Protein AF-A0A3D5KD32-F1 (afdb_monomer)

Structure (mmCIF, N/CA/C/O backbone):
data_AF-A0A3D5KD32-F1
#
_entry.id   AF-A0A3D5KD32-F1
#
loop_
_atom_site.group_PDB
_atom_site.id
_atom_site.type_symbol
_atom_site.label_atom_id
_atom_site.label_alt_id
_atom_site.label_comp_id
_atom_site.label_asym_id
_atom_site.label_entity_id
_atom_site.label_seq_id
_atom_site.pdbx_PDB_ins_code
_atom_site.Cartn_x
_atom_site.Cartn_y
_atom_site.Cartn_z
_atom_site.occupancy
_atom_site.B_iso_or_equiv
_atom_site.auth_seq_id
_atom_site.auth_comp_id
_atom_site.auth_asym_id
_atom_site.auth_atom_id
_atom_site.pdbx_PDB_model_num
ATOM 1 N N . MET A 1 1 ? -27.797 3.165 15.710 1.00 88.25 1 MET A N 1
ATOM 2 C CA . MET A 1 1 ? -26.466 3.782 15.910 1.00 88.25 1 MET A CA 1
ATOM 3 C C . MET A 1 1 ? -25.678 2.968 16.919 1.00 88.25 1 MET A C 1
ATOM 5 O O . MET A 1 1 ? -26.255 2.624 17.950 1.00 88.25 1 MET A O 1
ATOM 9 N N . ILE A 1 2 ? -24.410 2.678 16.611 1.00 94.62 2 ILE A N 1
ATOM 10 C CA . ILE A 1 2 ? -23.465 1.962 17.482 1.00 94.62 2 ILE A CA 1
ATOM 11 C C . ILE A 1 2 ? -23.392 2.603 18.876 1.00 94.62 2 ILE A C 1
ATOM 13 O O . ILE A 1 2 ? -23.537 3.822 19.017 1.00 94.62 2 ILE A O 1
ATOM 17 N N . LYS A 1 3 ? -23.209 1.780 19.911 1.00 95.75 3 LYS A N 1
ATOM 18 C CA . LYS A 1 3 ? -23.131 2.207 21.316 1.00 95.75 3 LYS A CA 1
ATOM 19 C C . LYS A 1 3 ? -21.955 1.545 22.027 1.00 95.75 3 LYS A C 1
ATOM 21 O O . LYS A 1 3 ? -21.414 0.559 21.545 1.00 95.75 3 LYS A O 1
ATOM 26 N N . PHE A 1 4 ? -21.625 2.058 23.208 1.00 97.38 4 PHE A N 1
ATOM 27 C CA . PHE A 1 4 ? -20.573 1.526 24.070 1.00 97.38 4 PHE A CA 1
ATOM 28 C C . PHE A 1 4 ? -21.111 1.234 25.469 1.00 97.38 4 PHE A C 1
ATOM 30 O O . PHE A 1 4 ? -21.873 2.030 26.025 1.00 97.38 4 PHE A O 1
ATOM 37 N N . GLU A 1 5 ? -20.681 0.121 26.052 1.00 97.06 5 GLU A N 1
ATOM 38 C CA . GLU A 1 5 ? -20.879 -0.204 27.463 1.00 97.06 5 GLU A CA 1
ATOM 39 C C . GLU A 1 5 ? -19.630 0.221 28.246 1.00 97.06 5 GLU A C 1
ATOM 41 O O . GLU A 1 5 ? -18.672 -0.540 28.351 1.00 97.06 5 GLU A O 1
ATOM 46 N N . LYS A 1 6 ? -19.612 1.465 28.751 1.00 95.50 6 LYS A N 1
ATOM 47 C CA . LYS A 1 6 ? -18.422 2.050 29.395 1.00 95.50 6 LYS A CA 1
ATOM 48 C C . LYS A 1 6 ? -17.883 1.167 30.517 1.00 95.50 6 LYS A C 1
ATOM 50 O O . LYS A 1 6 ? -18.605 0.822 31.451 1.00 95.50 6 LYS A O 1
ATOM 55 N N . ASN A 1 7 ? -16.591 0.873 30.445 1.00 97.56 7 ASN A N 1
ATOM 56 C CA . ASN A 1 7 ? -15.873 0.099 31.442 1.00 97.56 7 ASN A CA 1
ATOM 57 C C . ASN A 1 7 ? -14.372 0.434 31.402 1.00 97.56 7 ASN A C 1
ATOM 59 O O . ASN A 1 7 ? -13.881 1.077 30.473 1.00 97.56 7 ASN A O 1
ATOM 63 N N . ALA A 1 8 ? -13.638 -0.026 32.417 1.00 97.81 8 ALA A N 1
ATOM 64 C CA . ALA A 1 8 ? -12.219 0.289 32.576 1.00 97.81 8 ALA A CA 1
ATOM 65 C C . ALA A 1 8 ? -11.323 -0.266 31.449 1.00 97.81 8 ALA A C 1
ATOM 67 O O . ALA A 1 8 ? -10.228 0.256 31.227 1.00 97.81 8 ALA A O 1
ATOM 68 N N . GLU A 1 9 ? -11.756 -1.328 30.766 1.00 98.06 9 GLU A N 1
ATOM 69 C CA . GLU A 1 9 ? -11.040 -1.910 29.630 1.00 98.06 9 GLU A CA 1
ATOM 70 C C . GLU A 1 9 ? -11.161 -1.000 28.403 1.00 98.06 9 GLU A C 1
ATOM 72 O O . GLU A 1 9 ? -10.142 -0.581 27.855 1.00 98.06 9 GLU A O 1
ATOM 77 N N . LEU A 1 10 ? -12.383 -0.595 28.045 1.00 98.19 10 LEU A N 1
ATOM 78 C CA . LEU A 1 10 ? -12.639 0.335 26.942 1.00 98.19 10 LEU A CA 1
ATOM 79 C C . LEU A 1 10 ? -12.017 1.713 27.179 1.00 98.19 10 LEU A C 1
ATOM 81 O O . LEU A 1 10 ? -11.421 2.272 26.260 1.00 98.19 10 LEU A O 1
ATOM 85 N N . ASP A 1 11 ? -12.072 2.235 28.409 1.00 97.81 11 ASP A N 1
ATOM 86 C CA . ASP A 1 11 ? -11.396 3.489 28.769 1.00 97.81 11 ASP A CA 1
ATOM 87 C C . ASP A 1 11 ? -9.891 3.425 28.472 1.00 97.81 11 ASP A C 1
ATOM 89 O O . ASP A 1 11 ? -9.283 4.403 28.027 1.00 97.81 11 ASP A O 1
ATOM 93 N N . ARG A 1 12 ? -9.269 2.271 28.737 1.00 98.12 12 ARG A N 1
ATOM 94 C CA . ARG A 1 12 ? -7.844 2.048 28.485 1.00 98.12 12 ARG A CA 1
ATOM 95 C C . ARG A 1 12 ? -7.566 1.879 26.995 1.00 98.12 12 ARG A C 1
ATOM 97 O O . ARG A 1 12 ? -6.618 2.485 26.504 1.00 98.12 12 ARG A O 1
ATOM 104 N N . ALA A 1 13 ? -8.382 1.100 26.291 1.00 98.25 13 ALA A N 1
ATOM 105 C CA . ALA A 1 13 ? -8.242 0.871 24.856 1.00 98.25 13 ALA A CA 1
ATOM 106 C C . ALA A 1 13 ? -8.350 2.184 24.065 1.00 98.25 13 ALA A C 1
ATOM 108 O O . ALA A 1 13 ? -7.474 2.493 23.263 1.00 98.25 13 ALA A O 1
ATOM 109 N N . MET A 1 14 ? -9.356 3.010 24.368 1.00 97.81 14 MET A N 1
ATOM 110 C CA . MET A 1 14 ? -9.550 4.330 23.759 1.00 97.81 14 MET A CA 1
ATOM 111 C C . MET A 1 14 ? -8.345 5.250 23.975 1.00 97.81 14 MET A C 1
ATOM 113 O O . MET A 1 14 ? -7.848 5.855 23.029 1.00 97.81 14 MET A O 1
ATOM 117 N N . LYS A 1 15 ? -7.818 5.321 25.204 1.00 96.94 15 LYS A N 1
ATOM 118 C CA . LYS A 1 15 ? -6.609 6.110 25.494 1.00 96.94 15 LYS A CA 1
ATOM 119 C C . LYS A 1 15 ? -5.392 5.589 24.738 1.00 96.94 15 LYS A C 1
ATOM 121 O O . LYS A 1 15 ? -4.633 6.388 24.203 1.00 96.94 15 LYS A O 1
ATOM 126 N N . ASN A 1 16 ? -5.214 4.273 24.673 1.00 97.81 16 ASN A N 1
ATOM 127 C CA . ASN A 1 16 ? -4.081 3.670 23.982 1.00 97.81 16 ASN A CA 1
ATOM 128 C C . ASN A 1 16 ? -4.154 3.844 22.460 1.00 97.81 16 ASN A C 1
ATOM 130 O O . ASN A 1 16 ? -3.109 4.012 21.846 1.00 97.81 16 ASN A O 1
ATOM 134 N N . LEU A 1 17 ? -5.348 3.868 21.856 1.00 97.69 17 LEU A N 1
ATOM 135 C CA . LEU A 1 17 ? -5.520 4.224 20.442 1.00 97.69 17 LEU A CA 1
ATOM 136 C C . LEU A 1 17 ? -5.011 5.643 20.167 1.00 97.69 17 LEU A C 1
ATOM 138 O O . LEU A 1 17 ? -4.204 5.834 19.262 1.00 97.69 17 LEU A O 1
ATOM 142 N N . ILE A 1 18 ? -5.417 6.619 20.986 1.00 95.75 18 ILE A N 1
ATOM 143 C CA . ILE A 1 18 ? -4.968 8.011 20.836 1.00 95.75 18 ILE A CA 1
ATOM 144 C C . ILE A 1 18 ? -3.463 8.143 21.096 1.00 95.75 18 ILE A C 1
ATOM 146 O O . ILE A 1 18 ? -2.765 8.782 20.315 1.00 95.75 18 ILE A O 1
ATOM 150 N N . LEU A 1 19 ? -2.939 7.509 22.151 1.00 96.69 19 LEU A N 1
ATOM 151 C CA . LEU A 1 19 ? -1.496 7.494 22.424 1.00 96.69 19 LEU A CA 1
ATOM 152 C C . LEU A 1 19 ? -0.713 6.864 21.271 1.00 96.69 19 LEU A C 1
ATOM 154 O O . LEU A 1 19 ? 0.314 7.395 20.879 1.00 96.69 19 LEU A O 1
ATOM 158 N N . SER A 1 20 ? -1.233 5.790 20.679 1.00 97.00 20 SER A N 1
ATOM 159 C CA . SER A 1 20 ? -0.615 5.124 19.536 1.00 97.00 20 SER A CA 1
ATOM 160 C C . SER A 1 20 ? -0.518 6.026 18.303 1.00 97.00 20 SER A C 1
ATOM 162 O O . SER A 1 20 ? 0.447 5.892 17.557 1.00 97.00 20 SER A O 1
ATOM 164 N N . MET A 1 21 ? -1.490 6.919 18.081 1.00 95.25 21 MET A N 1
ATOM 165 C CA . MET A 1 21 ? -1.438 7.922 17.006 1.00 95.25 21 MET A CA 1
ATOM 166 C C . MET A 1 21 ? -0.381 8.991 17.307 1.00 95.25 21 MET A C 1
ATOM 168 O O . MET A 1 21 ? 0.429 9.315 16.448 1.00 95.25 21 MET A O 1
ATOM 172 N N . VAL A 1 22 ? -0.336 9.481 18.550 1.00 96.25 22 VAL A N 1
ATOM 173 C CA . VAL A 1 22 ? 0.668 10.465 18.993 1.00 96.25 22 VAL A CA 1
ATOM 174 C C . VAL A 1 22 ? 2.087 9.899 18.906 1.00 96.25 22 VAL A C 1
ATOM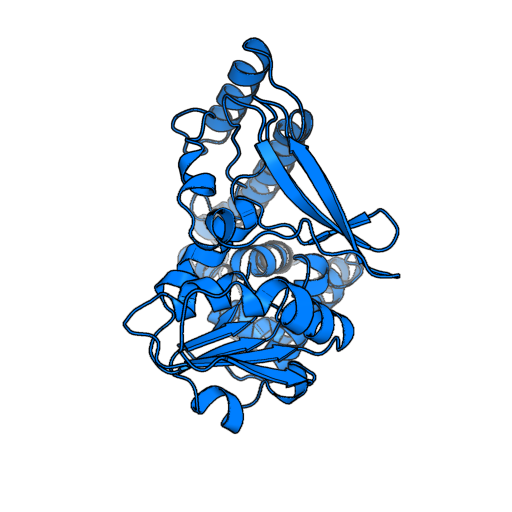 176 O O . VAL A 1 22 ? 3.006 10.586 18.465 1.00 96.25 22 VAL A O 1
ATOM 179 N N . ASP A 1 23 ? 2.285 8.645 19.312 1.00 96.62 23 ASP A N 1
ATOM 180 C CA . ASP A 1 23 ? 3.578 7.969 19.214 1.00 96.62 23 ASP A CA 1
ATOM 181 C C . ASP A 1 23 ? 4.022 7.829 17.755 1.00 96.62 23 ASP A C 1
ATOM 183 O O . ASP A 1 23 ? 5.201 8.033 17.464 1.00 96.62 23 ASP A O 1
ATOM 187 N N . MET A 1 24 ? 3.087 7.530 16.846 1.00 95.25 24 MET A N 1
ATOM 188 C CA . MET A 1 24 ? 3.349 7.436 15.408 1.00 95.25 24 MET A CA 1
ATOM 189 C C . MET A 1 24 ? 3.787 8.794 14.837 1.00 95.25 24 MET A C 1
ATOM 191 O O . MET A 1 24 ? 4.843 8.873 14.211 1.00 95.25 24 MET A O 1
ATOM 195 N N . ASP A 1 25 ? 3.071 9.879 15.149 1.00 94.69 25 ASP A N 1
ATOM 196 C CA . ASP A 1 25 ? 3.434 11.240 14.718 1.00 94.69 25 ASP A CA 1
ATOM 197 C C . ASP A 1 25 ? 4.822 11.666 15.232 1.00 94.69 25 ASP A C 1
ATOM 199 O O . ASP A 1 25 ? 5.625 12.264 14.504 1.00 94.69 25 ASP A O 1
ATOM 203 N N . ASN A 1 26 ? 5.136 11.332 16.489 1.00 97.38 26 ASN A N 1
ATOM 204 C CA . ASN A 1 26 ? 6.449 11.604 17.073 1.00 97.38 26 ASN A CA 1
ATOM 205 C C . ASN A 1 26 ? 7.552 10.801 16.367 1.00 97.38 26 ASN A C 1
ATOM 207 O O . ASN A 1 26 ? 8.600 11.358 16.037 1.00 97.38 26 ASN A O 1
ATOM 211 N N . TYR A 1 27 ? 7.310 9.513 16.102 1.00 97.00 27 TYR A N 1
ATOM 212 C CA . TYR A 1 27 ? 8.241 8.665 15.361 1.00 97.00 27 TYR A CA 1
ATOM 213 C C . TYR A 1 27 ? 8.509 9.215 13.957 1.00 97.00 27 TYR A C 1
ATOM 215 O O . TYR A 1 27 ? 9.674 9.383 13.586 1.00 97.00 27 TYR A O 1
ATOM 223 N N . LEU A 1 28 ? 7.455 9.546 13.202 1.00 94.44 28 LEU A N 1
ATOM 224 C CA . LEU A 1 28 ? 7.587 10.120 11.864 1.00 94.44 28 LEU A CA 1
ATOM 225 C C . LEU A 1 28 ? 8.405 11.412 11.895 1.00 94.44 28 LEU A C 1
ATOM 227 O O . LEU A 1 28 ? 9.327 11.579 11.101 1.00 94.44 28 LEU A O 1
ATOM 231 N N . THR A 1 29 ? 8.127 12.301 12.847 1.00 96.19 29 THR A N 1
ATOM 232 C CA . THR A 1 29 ? 8.872 13.558 13.001 1.00 96.19 29 THR A CA 1
ATOM 233 C C . THR A 1 29 ? 10.367 13.311 13.231 1.00 96.19 29 THR A C 1
ATOM 235 O O . THR A 1 29 ? 11.208 13.980 12.627 1.00 96.19 29 THR A O 1
ATOM 238 N N . GLU A 1 30 ? 10.713 12.340 14.078 1.00 97.69 30 GLU A N 1
ATOM 239 C CA . GLU A 1 30 ? 12.106 12.005 14.391 1.00 97.69 30 GLU A CA 1
ATOM 240 C C . GLU A 1 30 ? 12.826 11.342 13.208 1.00 97.69 30 GLU A C 1
ATOM 242 O O . GLU A 1 30 ? 13.949 11.730 12.883 1.00 97.69 30 GLU A O 1
ATOM 247 N N . ILE A 1 31 ? 12.190 10.385 12.524 1.00 96.69 31 ILE A N 1
ATOM 248 C CA . ILE A 1 31 ? 12.821 9.645 11.421 1.00 96.69 31 ILE A CA 1
ATOM 249 C C . ILE A 1 31 ? 12.950 10.489 10.143 1.00 96.69 31 ILE A C 1
ATOM 251 O O . ILE A 1 31 ? 13.965 10.401 9.446 1.00 96.69 31 ILE A O 1
ATOM 255 N N . LEU A 1 32 ? 11.983 11.375 9.865 1.00 94.94 32 LEU A N 1
ATOM 256 C CA . LEU A 1 32 ? 11.997 12.267 8.696 1.00 94.94 32 LEU A CA 1
ATOM 257 C C . LEU A 1 32 ? 13.189 13.228 8.702 1.00 94.94 32 LEU A C 1
ATOM 259 O O . LEU A 1 32 ? 13.646 13.647 7.640 1.00 94.94 32 LEU A O 1
ATOM 263 N N . ALA A 1 33 ? 13.755 13.531 9.874 1.00 95.81 33 ALA A N 1
ATOM 264 C CA . ALA A 1 33 ? 14.971 14.334 9.978 1.00 95.81 33 ALA A CA 1
ATOM 265 C C . ALA A 1 33 ? 16.193 13.680 9.299 1.00 95.81 33 ALA A C 1
ATOM 267 O O . ALA A 1 33 ? 17.175 14.372 9.011 1.00 95.81 33 ALA A O 1
ATOM 268 N N . TYR A 1 34 ? 16.139 12.372 9.035 1.00 97.50 34 TYR A N 1
ATOM 269 C CA . TYR A 1 34 ? 17.209 11.586 8.423 1.00 97.50 34 TYR A CA 1
ATOM 270 C C . TYR A 1 34 ? 16.868 11.077 7.021 1.00 97.50 34 TYR A C 1
ATOM 272 O O . TYR A 1 34 ? 17.788 10.687 6.300 1.00 97.50 34 TYR A O 1
ATOM 280 N N . ASN A 1 35 ? 15.591 11.080 6.630 1.00 94.06 35 ASN A N 1
ATOM 281 C CA . ASN A 1 35 ? 15.161 10.575 5.330 1.00 94.06 35 ASN A CA 1
ATOM 282 C C . ASN A 1 35 ? 15.892 11.298 4.187 1.00 94.06 35 ASN A C 1
ATOM 284 O O . ASN A 1 35 ? 16.135 12.504 4.254 1.00 94.06 35 ASN A O 1
ATOM 288 N N . GLU A 1 36 ? 16.295 10.537 3.171 1.00 93.81 36 GLU A N 1
ATOM 289 C CA . GLU A 1 36 ? 17.057 10.986 1.996 1.00 93.81 36 GLU A CA 1
ATOM 290 C C . GLU A 1 36 ? 18.448 11.579 2.299 1.00 93.81 36 GLU A C 1
ATOM 292 O O . GLU A 1 36 ? 19.139 12.071 1.401 1.00 93.81 36 GLU A O 1
ATOM 297 N N . ARG A 1 37 ? 18.937 11.484 3.545 1.00 97.19 37 ARG A N 1
ATOM 298 C CA . ARG A 1 37 ? 20.283 11.944 3.918 1.00 97.19 37 ARG A CA 1
ATOM 299 C C . ARG A 1 37 ? 21.304 10.822 3.857 1.00 97.19 37 ARG A C 1
ATOM 301 O O . ARG A 1 37 ? 21.051 9.701 4.290 1.00 97.19 37 ARG A O 1
ATOM 308 N N . VAL A 1 38 ? 22.515 11.163 3.416 1.00 98.06 38 VAL A N 1
ATOM 309 C CA . VAL A 1 38 ? 23.689 10.289 3.536 1.00 98.06 38 VAL A CA 1
ATOM 310 C C . VAL A 1 38 ? 24.097 10.197 5.007 1.00 98.06 38 VAL A C 1
ATOM 312 O O . VAL A 1 38 ? 24.567 11.174 5.591 1.00 98.06 38 VAL A O 1
ATOM 315 N N . LEU A 1 39 ? 23.928 9.023 5.612 1.00 98.38 39 LEU A N 1
ATOM 316 C CA . LEU A 1 39 ? 24.183 8.820 7.033 1.00 98.38 39 LEU A CA 1
ATOM 317 C C . LEU A 1 39 ? 25.680 8.752 7.350 1.00 98.38 39 LEU A C 1
ATOM 319 O O . LEU A 1 39 ? 26.426 7.924 6.815 1.00 98.38 39 LEU A O 1
ATOM 323 N N . THR A 1 40 ? 26.109 9.545 8.329 1.00 98.00 40 THR A N 1
ATOM 324 C CA . THR A 1 40 ? 27.363 9.305 9.063 1.00 98.00 40 THR A CA 1
ATOM 325 C C . THR A 1 40 ? 27.189 8.153 10.062 1.00 98.00 40 THR A C 1
ATOM 327 O O . THR A 1 40 ? 26.062 7.741 10.330 1.00 98.00 40 THR A O 1
ATOM 330 N N . SER A 1 41 ? 28.274 7.626 10.643 1.00 96.75 41 SER A N 1
ATOM 331 C CA . SER A 1 41 ? 28.175 6.588 11.689 1.00 96.75 41 SER A CA 1
ATOM 332 C C . SER A 1 41 ? 27.372 7.058 12.905 1.00 96.75 41 SER A C 1
ATOM 334 O O . SER A 1 41 ? 26.600 6.289 13.461 1.00 96.75 41 SER A O 1
ATOM 336 N N . LYS A 1 42 ? 27.509 8.338 13.277 1.00 98.00 42 LYS A N 1
ATOM 337 C CA . LYS A 1 42 ? 26.747 8.932 14.379 1.00 98.00 42 LYS A CA 1
ATOM 338 C C . LYS A 1 42 ? 25.253 9.018 14.052 1.00 98.00 42 LYS A C 1
ATOM 340 O O . LYS A 1 42 ? 24.430 8.661 14.879 1.00 98.00 42 LYS A O 1
ATOM 345 N N . MET A 1 43 ? 24.906 9.459 12.840 1.00 98.31 43 MET A N 1
ATOM 346 C CA . MET A 1 43 ? 23.502 9.522 12.409 1.00 98.31 43 MET A CA 1
ATOM 347 C C . MET A 1 43 ? 22.867 8.132 12.339 1.00 98.31 43 MET A C 1
ATOM 349 O O . MET A 1 43 ? 21.701 7.979 12.665 1.00 98.31 43 MET A O 1
ATOM 353 N N . GLU A 1 44 ? 23.624 7.115 11.925 1.00 98.19 44 GLU A N 1
ATOM 354 C CA . GLU A 1 44 ? 23.156 5.727 11.942 1.00 98.19 44 GLU A CA 1
ATOM 355 C C . GLU A 1 44 ? 22.843 5.244 13.366 1.00 98.19 44 GLU A C 1
ATOM 357 O O . GLU A 1 44 ? 21.783 4.667 13.578 1.00 98.19 44 GLU A O 1
ATOM 362 N N . GLU A 1 45 ? 23.700 5.536 14.348 1.00 98.12 45 GLU A N 1
ATOM 363 C CA . GLU A 1 45 ? 23.425 5.238 15.761 1.00 98.12 45 GLU A CA 1
ATOM 364 C C . GLU A 1 45 ? 22.179 5.980 16.274 1.00 98.12 45 GLU A C 1
ATOM 366 O O . GLU A 1 45 ? 21.338 5.391 16.948 1.00 98.12 45 GLU A O 1
ATOM 371 N N . GLU A 1 46 ? 22.015 7.257 15.917 1.00 98.44 46 GLU A N 1
ATOM 372 C CA . GLU A 1 46 ? 20.823 8.044 16.259 1.00 98.44 46 GLU A CA 1
ATOM 373 C C . GLU A 1 46 ? 19.544 7.435 15.663 1.00 98.44 46 GLU A C 1
ATOM 375 O O . GLU A 1 46 ? 18.555 7.281 16.377 1.00 98.44 46 GLU A O 1
ATOM 380 N N . VAL A 1 47 ? 19.570 7.022 14.391 1.00 98.44 47 VAL A N 1
ATOM 381 C CA . VAL A 1 47 ? 18.436 6.347 13.742 1.00 98.44 47 VAL A CA 1
ATOM 382 C C . VAL A 1 47 ? 18.118 5.022 14.434 1.00 98.44 47 VAL A C 1
ATOM 384 O O . VAL A 1 47 ? 16.956 4.766 14.730 1.00 98.44 47 VAL A O 1
ATOM 387 N N . LEU A 1 48 ? 19.121 4.197 14.743 1.00 98.38 48 LEU A N 1
ATOM 388 C CA . LEU A 1 48 ? 18.910 2.932 15.458 1.00 98.38 48 LEU A CA 1
ATOM 389 C C . LEU A 1 48 ? 18.300 3.159 16.850 1.00 98.38 48 LEU A C 1
ATOM 391 O O . LEU A 1 48 ? 17.356 2.466 17.217 1.00 98.38 48 LEU A O 1
ATOM 395 N N . ASN A 1 49 ? 18.751 4.187 17.576 1.00 98.38 49 ASN A N 1
ATOM 396 C CA . ASN A 1 49 ? 18.164 4.573 18.861 1.00 98.38 49 ASN A CA 1
ATOM 397 C C . ASN A 1 49 ? 16.694 5.010 18.727 1.00 98.38 49 ASN A C 1
ATOM 399 O O . ASN A 1 49 ? 15.890 4.714 19.612 1.00 98.38 49 ASN A O 1
ATOM 403 N N . ILE A 1 50 ? 16.326 5.693 17.634 1.00 98.31 50 ILE A N 1
ATOM 404 C CA . ILE A 1 50 ? 14.923 6.019 17.330 1.00 98.31 50 ILE A CA 1
ATOM 405 C C . ILE A 1 50 ? 14.131 4.724 17.110 1.00 98.31 50 ILE A C 1
ATOM 407 O O . ILE A 1 50 ? 13.086 4.539 17.733 1.00 98.31 50 ILE A O 1
ATOM 411 N N . LEU A 1 51 ? 14.628 3.798 16.282 1.00 97.56 51 LEU A N 1
ATOM 412 C CA . LEU A 1 51 ? 13.946 2.521 16.041 1.00 97.56 51 LEU A CA 1
ATOM 413 C C . LEU A 1 51 ? 13.753 1.724 17.344 1.00 97.56 51 LEU A C 1
ATOM 415 O O . LEU A 1 51 ? 12.649 1.244 17.603 1.00 97.56 51 LEU A O 1
ATOM 419 N N . ASP A 1 52 ? 14.771 1.661 18.206 1.00 97.75 52 ASP A N 1
ATOM 420 C CA . ASP A 1 52 ? 14.706 0.985 19.508 1.00 97.75 52 ASP A CA 1
ATOM 421 C C . ASP A 1 52 ? 13.707 1.650 20.466 1.00 97.75 52 ASP A C 1
ATOM 423 O O . ASP A 1 52 ? 12.912 0.962 21.116 1.00 97.75 52 ASP A O 1
ATOM 427 N N . LYS A 1 53 ? 13.693 2.989 20.526 1.00 97.50 53 LYS A N 1
ATOM 428 C CA . LYS A 1 53 ? 12.748 3.771 21.341 1.00 97.50 53 LYS A CA 1
ATOM 429 C C . LYS A 1 53 ? 11.294 3.422 21.015 1.00 97.50 53 LYS A C 1
ATOM 431 O O . LYS A 1 53 ? 10.490 3.263 21.934 1.00 97.50 53 LYS A O 1
ATOM 436 N N . TYR A 1 54 ? 10.973 3.270 19.730 1.00 96.56 54 TYR A N 1
ATOM 437 C CA . TYR A 1 54 ? 9.632 2.914 19.255 1.00 96.56 54 TYR A CA 1
ATOM 438 C C . TYR A 1 54 ? 9.418 1.403 19.076 1.00 96.56 54 TYR A C 1
ATOM 440 O O . TYR A 1 54 ? 8.351 0.983 18.634 1.00 96.56 54 TYR A O 1
ATOM 448 N N . LYS A 1 55 ? 10.393 0.571 19.475 1.00 95.56 55 LYS A N 1
ATOM 449 C CA . LYS A 1 55 ? 10.352 -0.901 19.380 1.00 95.56 55 LYS A CA 1
ATOM 450 C C . LYS A 1 55 ? 10.109 -1.408 17.955 1.00 95.56 55 LYS A C 1
ATOM 452 O O . LYS A 1 55 ? 9.445 -2.427 17.759 1.00 95.56 55 LYS A O 1
ATOM 457 N N . ILE A 1 56 ? 10.635 -0.695 16.966 1.00 95.50 56 ILE A N 1
ATOM 458 C CA . ILE A 1 56 ? 10.541 -1.078 15.562 1.00 95.50 56 ILE A CA 1
ATOM 459 C C . ILE A 1 56 ? 11.531 -2.220 15.307 1.00 95.50 56 ILE A C 1
ATOM 461 O O . ILE A 1 56 ? 12.714 -2.059 15.599 1.00 95.50 56 ILE A O 1
ATOM 465 N N . PRO A 1 57 ? 11.093 -3.371 14.769 1.00 93.50 57 PRO A N 1
ATOM 466 C CA . PRO A 1 57 ? 12.000 -4.462 14.438 1.00 93.50 57 PRO A CA 1
ATOM 467 C C . PRO A 1 57 ? 13.040 -4.035 13.396 1.00 93.50 57 PRO A C 1
ATOM 469 O O . PRO A 1 57 ? 12.687 -3.568 12.313 1.00 93.50 57 PRO A O 1
ATOM 472 N N . HIS A 1 58 ? 14.322 -4.245 13.695 1.00 94.25 58 HIS A N 1
ATOM 473 C CA . HIS A 1 58 ? 15.421 -4.010 12.758 1.00 94.25 58 HIS A CA 1
ATOM 474 C C . HIS A 1 58 ? 16.568 -5.000 12.993 1.00 94.25 58 HIS A C 1
ATOM 476 O O . HIS A 1 58 ? 16.737 -5.530 14.088 1.00 94.25 58 HIS A O 1
ATOM 482 N N . ASN A 1 59 ? 17.357 -5.247 11.946 1.00 93.62 59 ASN A N 1
ATOM 483 C CA . ASN A 1 59 ? 18.599 -6.029 11.998 1.00 93.62 59 ASN A CA 1
ATOM 484 C C . ASN A 1 59 ? 19.789 -5.150 11.565 1.00 93.62 59 ASN A C 1
ATOM 486 O O . ASN A 1 59 ? 20.702 -5.604 10.874 1.00 93.62 59 ASN A O 1
ATOM 490 N N . GLY A 1 60 ? 19.740 -3.864 11.926 1.00 95.12 60 GLY A N 1
ATOM 491 C CA . GLY A 1 60 ? 20.559 -2.812 11.327 1.00 95.12 60 GLY A CA 1
ATOM 492 C C . GLY A 1 60 ? 19.912 -2.178 10.089 1.00 95.12 60 GLY A C 1
ATOM 493 O O . GLY A 1 60 ? 18.867 -2.617 9.613 1.00 95.12 60 GLY A O 1
ATOM 494 N N . LEU A 1 61 ? 20.548 -1.121 9.574 1.00 97.44 61 LEU A N 1
ATOM 495 C CA . LEU A 1 61 ? 20.026 -0.319 8.456 1.00 97.44 61 LEU A CA 1
ATOM 496 C C . LEU A 1 61 ? 20.578 -0.728 7.088 1.00 97.44 61 LEU A C 1
ATOM 498 O O . LEU A 1 61 ? 20.077 -0.269 6.067 1.00 97.44 61 LEU A O 1
ATOM 502 N N . LYS A 1 62 ? 21.634 -1.542 7.041 1.00 97.44 62 LYS A N 1
ATOM 503 C CA . LYS A 1 62 ? 22.277 -1.928 5.783 1.00 97.44 62 LYS A CA 1
ATOM 504 C C . LYS A 1 62 ? 21.509 -3.072 5.120 1.00 97.44 62 LYS A C 1
ATOM 506 O O . LYS A 1 62 ? 21.495 -4.184 5.641 1.00 97.44 62 LYS A O 1
ATOM 511 N N . TYR A 1 63 ? 20.986 -2.821 3.925 1.00 95.94 63 TYR A N 1
ATOM 512 C CA . TYR A 1 63 ? 20.351 -3.828 3.077 1.00 95.94 63 TYR A CA 1
ATOM 513 C C . TYR A 1 63 ? 21.332 -4.387 2.041 1.00 95.94 63 TYR A C 1
ATOM 515 O O . TYR A 1 63 ? 22.291 -3.723 1.629 1.00 95.94 63 TYR A O 1
ATOM 523 N N . ASP A 1 64 ? 21.095 -5.632 1.622 1.00 94.75 64 ASP A N 1
ATOM 524 C CA . ASP A 1 64 ? 21.843 -6.250 0.528 1.00 94.75 64 ASP A CA 1
ATOM 525 C C . ASP A 1 64 ? 21.291 -5.764 -0.818 1.00 94.75 64 ASP A C 1
ATOM 527 O O . ASP A 1 64 ? 20.101 -5.901 -1.109 1.00 94.75 64 ASP A O 1
ATOM 531 N N . ILE A 1 65 ? 22.174 -5.226 -1.663 1.00 92.00 65 ILE A N 1
ATOM 532 C CA . ILE A 1 65 ? 21.835 -4.722 -3.000 1.00 92.00 65 ILE A CA 1
ATOM 533 C C . ILE A 1 65 ? 21.233 -5.796 -3.913 1.00 92.00 65 ILE A C 1
ATOM 535 O O . ILE A 1 65 ? 20.569 -5.466 -4.895 1.00 92.00 65 ILE A O 1
ATOM 539 N N . LYS A 1 66 ? 21.409 -7.076 -3.570 1.00 92.56 66 LYS A N 1
ATOM 540 C CA . LYS A 1 66 ? 20.781 -8.201 -4.265 1.00 92.56 66 LYS A CA 1
ATOM 541 C C . LYS A 1 66 ? 19.269 -8.086 -4.388 1.00 92.56 66 LYS A C 1
ATOM 543 O O . LYS A 1 66 ? 18.746 -8.514 -5.409 1.00 92.56 66 LYS A O 1
ATOM 548 N N . ILE A 1 67 ? 18.592 -7.444 -3.431 1.00 91.00 67 ILE A N 1
ATOM 549 C CA . ILE A 1 67 ? 17.144 -7.182 -3.511 1.00 91.00 67 ILE A CA 1
ATOM 550 C C . ILE A 1 67 ? 16.785 -6.473 -4.826 1.00 91.00 67 ILE A C 1
ATOM 552 O O . ILE A 1 67 ? 15.785 -6.806 -5.450 1.00 91.00 67 ILE A O 1
ATOM 556 N N . LEU A 1 68 ? 17.642 -5.556 -5.290 1.00 89.00 68 LEU A N 1
ATOM 557 C CA . LEU A 1 68 ? 17.505 -4.917 -6.597 1.00 89.00 68 LEU A CA 1
ATOM 558 C C . LEU A 1 68 ? 18.145 -5.746 -7.709 1.00 89.00 68 LEU A C 1
ATOM 560 O O . LEU A 1 68 ? 17.501 -6.053 -8.702 1.00 89.00 68 LEU A O 1
ATOM 564 N N . THR A 1 69 ? 19.420 -6.121 -7.581 1.00 89.38 69 THR A N 1
ATOM 565 C CA . THR A 1 69 ? 20.166 -6.677 -8.727 1.00 89.38 69 THR A CA 1
ATOM 566 C C . THR A 1 69 ? 19.727 -8.082 -9.134 1.00 89.38 69 THR A C 1
ATOM 568 O O . THR A 1 69 ? 19.954 -8.479 -10.276 1.00 89.38 69 THR A O 1
ATOM 571 N N . GLU A 1 70 ? 19.137 -8.849 -8.215 1.00 92.88 70 GLU A N 1
ATOM 572 C CA . GLU A 1 70 ? 18.584 -10.179 -8.491 1.00 92.88 70 GLU A CA 1
ATOM 573 C C . GLU A 1 70 ? 17.094 -10.127 -8.856 1.00 92.88 70 GLU A C 1
ATOM 575 O O . GLU A 1 70 ? 16.583 -11.101 -9.414 1.00 92.88 70 GLU A O 1
ATOM 580 N N . ASN A 1 71 ? 16.412 -8.995 -8.629 1.00 94.19 71 ASN A N 1
ATOM 581 C CA . ASN A 1 71 ? 15.043 -8.800 -9.091 1.00 94.19 71 ASN A CA 1
ATOM 582 C C . ASN A 1 71 ? 14.999 -8.891 -10.634 1.00 94.19 71 ASN A C 1
ATOM 584 O O . ASN A 1 71 ? 15.709 -8.136 -11.312 1.00 94.19 71 ASN A O 1
ATOM 588 N N . PRO A 1 72 ? 14.186 -9.797 -11.214 1.00 95.50 72 PRO A N 1
ATOM 589 C CA . PRO A 1 72 ? 14.138 -9.996 -12.658 1.00 95.50 72 PRO A CA 1
ATOM 590 C C . PRO A 1 72 ? 13.828 -8.724 -13.440 1.00 95.50 72 PRO A C 1
ATOM 592 O O . PRO A 1 72 ? 14.489 -8.469 -14.444 1.00 95.50 72 PRO A O 1
ATOM 595 N N . TYR A 1 73 ? 12.877 -7.908 -12.977 1.00 95.25 73 TYR A N 1
ATOM 596 C CA . TYR A 1 73 ? 12.505 -6.667 -13.652 1.00 95.25 73 TYR A CA 1
ATOM 597 C C . TYR A 1 73 ? 13.686 -5.694 -13.698 1.00 95.25 73 TYR A C 1
ATOM 599 O O . TYR A 1 73 ? 14.101 -5.267 -14.773 1.00 95.25 73 TYR A O 1
ATOM 607 N N . TYR A 1 74 ? 14.299 -5.414 -12.546 1.00 91.62 74 TYR A N 1
ATOM 608 C CA . TYR A 1 74 ? 15.440 -4.499 -12.456 1.00 91.62 74 TYR A CA 1
ATOM 609 C C . TYR A 1 74 ? 16.650 -4.983 -13.282 1.00 91.62 74 TYR A C 1
ATOM 611 O O . TYR A 1 74 ? 17.369 -4.194 -13.911 1.00 91.62 74 TYR A O 1
ATOM 619 N N . ARG A 1 75 ? 16.880 -6.301 -13.327 1.00 92.88 75 ARG A N 1
ATOM 620 C CA . ARG A 1 75 ? 17.952 -6.912 -14.120 1.00 92.88 75 ARG A CA 1
ATOM 621 C C . ARG A 1 75 ? 17.686 -6.818 -15.621 1.00 92.88 75 ARG A C 1
ATOM 623 O O . ARG A 1 75 ? 18.589 -6.409 -16.353 1.00 92.88 75 ARG A O 1
ATOM 630 N N . ASP A 1 76 ? 16.495 -7.211 -16.061 1.00 95.19 76 ASP A N 1
ATOM 631 C CA . ASP A 1 76 ? 16.201 -7.491 -17.467 1.00 95.19 76 ASP A CA 1
ATOM 632 C C . ASP A 1 76 ? 15.672 -6.272 -18.230 1.00 95.19 76 ASP A C 1
ATOM 634 O O . ASP A 1 76 ? 15.955 -6.154 -19.419 1.00 95.19 76 ASP A O 1
ATOM 638 N N . ILE A 1 77 ? 14.968 -5.360 -17.557 1.00 94.62 77 ILE A N 1
ATOM 639 C CA . ILE A 1 77 ? 14.334 -4.199 -18.185 1.00 94.62 77 ILE A CA 1
ATOM 640 C C . ILE A 1 77 ? 15.232 -2.967 -18.049 1.00 94.62 77 ILE A C 1
ATOM 642 O O . ILE A 1 77 ? 15.713 -2.635 -16.960 1.00 94.62 77 ILE A O 1
ATOM 646 N N . LYS A 1 78 ? 15.477 -2.280 -19.168 1.00 93.38 78 LYS A N 1
ATOM 647 C CA . LYS A 1 78 ? 16.226 -1.018 -19.243 1.00 93.38 78 LYS A CA 1
ATOM 648 C C . LYS A 1 78 ? 15.343 0.085 -19.805 1.00 93.38 78 LYS A C 1
ATOM 650 O O . LYS A 1 78 ? 14.689 -0.090 -20.827 1.00 93.38 78 LYS A O 1
ATOM 655 N N . LEU A 1 79 ? 15.330 1.222 -19.118 1.00 92.38 79 LEU A N 1
ATOM 656 C CA . LEU A 1 79 ? 14.533 2.393 -19.495 1.00 92.38 79 LEU A CA 1
ATOM 657 C C . LEU A 1 79 ? 15.375 3.463 -20.202 1.00 92.38 79 LEU A C 1
ATOM 659 O O . LEU A 1 79 ? 14.851 4.501 -20.575 1.00 92.38 79 LEU A O 1
ATOM 663 N N . ASP A 1 80 ? 16.665 3.206 -20.411 1.00 91.12 80 ASP A N 1
ATOM 664 C CA . ASP A 1 80 ? 17.656 4.158 -20.921 1.00 91.12 80 ASP A CA 1
ATOM 665 C C . ASP A 1 80 ? 17.392 4.677 -22.339 1.00 91.12 80 ASP A C 1
ATOM 667 O O . ASP A 1 80 ? 17.872 5.749 -22.699 1.00 91.12 80 ASP A O 1
ATOM 671 N N . ASN A 1 81 ? 16.598 3.948 -23.122 1.00 91.00 81 ASN A N 1
ATOM 672 C CA . ASN A 1 81 ? 16.198 4.342 -24.472 1.00 91.00 81 ASN A CA 1
ATOM 673 C C . ASN A 1 81 ? 14.878 5.132 -24.526 1.00 91.00 81 ASN A C 1
ATOM 675 O O . ASN A 1 81 ? 14.440 5.490 -25.621 1.00 91.00 81 ASN A O 1
ATOM 679 N N . VAL A 1 82 ? 14.219 5.375 -23.385 1.00 91.31 82 VAL A N 1
ATOM 680 C CA . VAL A 1 82 ? 12.971 6.148 -23.337 1.00 91.31 82 VAL A CA 1
ATOM 681 C C . VAL A 1 82 ? 13.288 7.632 -23.508 1.00 91.31 82 VAL A C 1
ATOM 683 O O . VAL A 1 82 ? 13.834 8.278 -22.616 1.00 91.31 82 VAL A O 1
ATOM 686 N N . ASP A 1 83 ? 12.908 8.171 -24.661 1.00 87.19 83 ASP A N 1
ATOM 687 C CA . ASP A 1 83 ? 13.025 9.589 -24.989 1.00 87.19 83 ASP A CA 1
ATOM 688 C C . ASP A 1 83 ? 11.838 9.990 -25.872 1.00 87.19 83 ASP A C 1
ATOM 690 O O . ASP A 1 83 ? 11.756 9.644 -27.056 1.00 87.19 83 ASP A O 1
ATOM 694 N N . THR A 1 84 ? 10.859 10.642 -25.254 1.00 87.12 84 THR A N 1
ATOM 695 C CA . THR A 1 84 ? 9.653 11.166 -25.898 1.00 87.12 84 THR A CA 1
ATOM 696 C C . THR A 1 84 ? 9.508 12.650 -25.565 1.00 87.12 84 THR A C 1
ATOM 698 O O . THR A 1 84 ? 10.225 13.186 -24.724 1.00 87.12 84 THR A O 1
ATOM 701 N N . SER A 1 85 ? 8.569 13.346 -26.210 1.00 84.38 85 SER A N 1
ATOM 702 C CA . SER A 1 85 ? 8.343 14.772 -25.941 1.00 84.38 85 SER A CA 1
ATOM 703 C C . SER A 1 85 ? 7.819 15.072 -24.532 1.00 84.38 85 SER A C 1
ATOM 705 O O . SER A 1 85 ? 7.936 16.211 -24.090 1.00 84.38 85 SER A O 1
ATOM 707 N N . THR A 1 86 ? 7.214 14.090 -23.860 1.00 83.56 86 THR A N 1
ATOM 708 C CA . THR A 1 86 ? 6.575 14.238 -22.540 1.00 83.56 86 THR A CA 1
ATOM 709 C C . THR A 1 86 ? 7.342 13.497 -21.453 1.00 83.56 86 THR A C 1
ATOM 711 O O . THR A 1 86 ? 7.583 14.058 -20.387 1.00 83.56 86 THR A O 1
ATOM 714 N N . VAL A 1 87 ? 7.786 12.273 -21.750 1.00 88.31 87 VAL A N 1
ATOM 715 C CA . VAL A 1 87 ? 8.509 11.400 -20.823 1.00 88.31 87 VAL A CA 1
ATOM 716 C C . VAL A 1 87 ? 9.916 11.102 -21.329 1.00 88.31 87 VAL A C 1
ATOM 718 O O . VAL A 1 87 ? 10.090 10.629 -22.456 1.00 88.31 87 VAL A O 1
ATOM 721 N N . CYS A 1 88 ? 10.918 11.309 -20.479 1.00 89.31 88 CYS A N 1
ATOM 722 C CA . CYS A 1 88 ? 12.308 10.977 -20.779 1.00 89.31 88 CYS A CA 1
ATOM 723 C C . CYS A 1 88 ? 12.983 10.220 -19.633 1.00 89.31 88 CYS A C 1
ATOM 725 O O . CYS A 1 88 ? 12.595 10.313 -18.467 1.00 89.31 88 CYS A O 1
ATOM 727 N N . TYR A 1 89 ? 14.004 9.446 -19.976 1.00 91.94 89 TYR A N 1
ATOM 728 C CA . TYR A 1 89 ? 14.823 8.725 -19.017 1.00 91.94 89 TYR A CA 1
ATOM 729 C C . TYR A 1 89 ? 15.831 9.626 -18.300 1.00 91.94 89 TYR A C 1
ATOM 731 O O . TYR A 1 89 ? 16.521 10.443 -18.911 1.00 91.94 89 TYR A O 1
ATOM 739 N N . GLU A 1 90 ? 16.012 9.372 -17.007 1.00 90.50 90 GLU A N 1
ATOM 740 C CA . GLU A 1 90 ? 17.152 9.829 -16.228 1.00 90.50 90 GLU A CA 1
ATOM 741 C C . GLU A 1 90 ? 17.729 8.681 -15.388 1.00 90.50 90 GLU A C 1
ATOM 743 O O . GLU A 1 90 ? 17.010 7.904 -14.759 1.00 90.50 90 GLU A O 1
ATOM 748 N N . ASN A 1 91 ? 19.059 8.601 -15.331 1.00 88.69 91 ASN A N 1
ATOM 749 C CA . ASN A 1 91 ? 19.750 7.723 -14.393 1.00 88.69 91 ASN A CA 1
ATOM 750 C C . ASN A 1 91 ? 19.956 8.448 -13.056 1.00 88.69 91 ASN A C 1
ATOM 752 O O . ASN A 1 91 ? 20.949 9.163 -12.884 1.00 88.69 91 ASN A O 1
ATOM 756 N N . ALA A 1 92 ? 19.032 8.267 -12.113 1.00 90.88 92 ALA A N 1
ATOM 757 C CA . ALA A 1 92 ? 19.157 8.850 -10.784 1.00 90.88 92 ALA A CA 1
ATOM 758 C C . ALA A 1 92 ? 20.199 8.085 -9.955 1.00 90.88 92 ALA A C 1
ATOM 760 O O . ALA A 1 92 ? 20.229 6.854 -9.941 1.00 90.88 92 ALA A O 1
ATOM 761 N N . 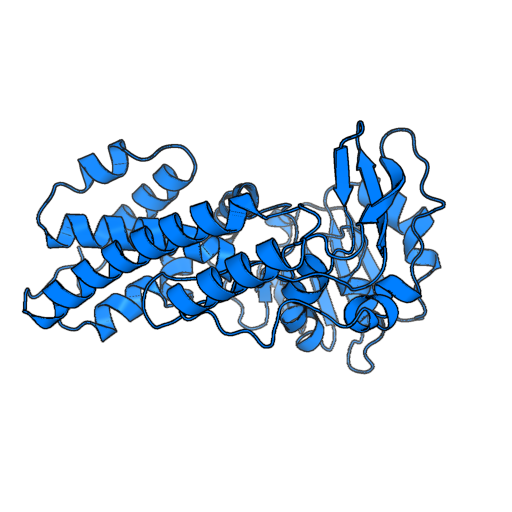ILE A 1 93 ? 21.056 8.812 -9.234 1.00 93.12 93 ILE A N 1
ATOM 762 C CA . ILE A 1 93 ? 22.067 8.210 -8.357 1.00 93.12 93 ILE A CA 1
ATOM 763 C C . ILE A 1 93 ? 21.645 8.388 -6.906 1.00 93.12 93 ILE A C 1
ATOM 765 O O . ILE A 1 93 ? 21.716 9.493 -6.367 1.00 93.12 93 ILE A O 1
ATOM 769 N N . ILE A 1 94 ? 21.297 7.284 -6.249 1.00 93.75 94 ILE A N 1
ATOM 770 C CA . ILE A 1 94 ? 21.143 7.256 -4.796 1.00 93.75 94 ILE A CA 1
ATOM 771 C C . ILE A 1 94 ? 22.515 6.968 -4.199 1.00 93.75 94 ILE A C 1
ATOM 773 O O . ILE A 1 94 ? 23.130 5.937 -4.480 1.00 93.75 94 ILE A O 1
ATOM 777 N N . LYS A 1 95 ? 23.032 7.901 -3.398 1.00 97.25 95 LYS A N 1
ATOM 778 C CA . LYS A 1 95 ? 24.355 7.756 -2.791 1.00 97.25 95 LYS A CA 1
ATOM 779 C C . LYS A 1 95 ? 24.366 6.629 -1.767 1.00 97.25 95 LYS A C 1
ATOM 781 O O . LYS A 1 95 ? 23.388 6.389 -1.060 1.00 97.25 95 LYS A O 1
ATOM 786 N N . LYS A 1 96 ? 25.504 5.940 -1.662 1.00 97.25 96 LYS A N 1
ATOM 787 C CA . LYS A 1 96 ? 25.701 4.955 -0.596 1.00 97.25 96 LYS A CA 1
ATOM 788 C C . LYS A 1 96 ? 25.386 5.579 0.760 1.00 97.25 96 LYS A C 1
ATOM 790 O O . LYS A 1 96 ? 25.748 6.729 1.015 1.00 97.25 96 LYS A O 1
ATOM 795 N N . ARG A 1 97 ? 24.778 4.795 1.646 1.00 97.69 97 ARG A N 1
ATOM 796 C CA . ARG A 1 97 ? 24.349 5.215 2.986 1.00 97.69 97 ARG A CA 1
ATOM 797 C C . ARG A 1 97 ? 23.265 6.298 3.010 1.00 97.69 97 ARG A C 1
ATOM 799 O O . ARG A 1 97 ? 23.007 6.833 4.083 1.00 97.69 97 ARG A O 1
ATOM 806 N N . THR A 1 98 ? 22.627 6.627 1.886 1.00 97.94 98 THR A N 1
ATOM 807 C CA . THR A 1 98 ? 21.395 7.424 1.904 1.00 97.94 98 THR A CA 1
ATOM 808 C C . THR A 1 98 ? 20.286 6.623 2.575 1.00 97.94 98 THR A C 1
ATOM 810 O O . THR A 1 98 ? 19.975 5.527 2.111 1.00 97.94 98 THR A O 1
ATOM 813 N N . LEU A 1 99 ? 19.716 7.148 3.663 1.00 97.56 99 LEU A N 1
ATOM 814 C CA . LEU A 1 99 ? 18.540 6.553 4.294 1.00 97.56 99 LEU A CA 1
ATOM 815 C C . LEU A 1 99 ? 17.332 6.724 3.370 1.00 97.56 99 LEU A C 1
ATOM 817 O O . LEU A 1 99 ? 17.081 7.824 2.884 1.00 97.56 99 LEU A O 1
ATOM 821 N N . MET A 1 100 ? 16.598 5.645 3.137 1.00 95.38 100 MET A N 1
ATOM 822 C CA . MET A 1 100 ? 15.393 5.636 2.314 1.00 95.38 100 MET A CA 1
ATOM 823 C C . MET A 1 100 ? 14.363 4.663 2.886 1.00 95.38 100 MET A C 1
ATOM 825 O O . MET A 1 100 ? 14.711 3.756 3.650 1.00 95.38 100 MET A O 1
ATOM 829 N N . ASN A 1 101 ? 13.108 4.835 2.482 1.00 94.38 101 ASN A N 1
ATOM 830 C CA . ASN A 1 101 ? 12.069 3.845 2.730 1.00 94.38 101 ASN A CA 1
ATOM 831 C C . ASN A 1 101 ? 12.334 2.597 1.879 1.00 94.38 101 ASN A C 1
ATOM 833 O O . ASN A 1 101 ? 12.563 2.678 0.673 1.00 94.38 101 ASN A O 1
ATOM 837 N N . MET A 1 102 ? 12.290 1.443 2.527 1.00 94.19 102 MET A N 1
ATOM 838 C CA . MET A 1 102 ? 12.466 0.125 1.925 1.00 94.19 102 MET A CA 1
ATOM 839 C C . MET A 1 102 ? 11.122 -0.539 1.610 1.00 94.19 102 MET A C 1
ATOM 841 O O . MET A 1 102 ? 11.088 -1.481 0.832 1.00 94.19 102 MET A O 1
ATOM 845 N N . GLU A 1 103 ? 10.030 -0.048 2.202 1.00 92.25 103 GLU A N 1
ATOM 846 C CA . GLU A 1 103 ? 8.645 -0.503 2.029 1.00 92.25 103 GLU A CA 1
ATOM 847 C C . GLU A 1 103 ? 7.690 0.599 2.543 1.00 92.25 103 GLU A C 1
ATOM 849 O O . GLU A 1 103 ? 8.125 1.510 3.254 1.00 92.25 103 GLU A O 1
ATOM 854 N N . PHE A 1 104 ? 6.401 0.540 2.189 1.00 89.69 104 PHE A N 1
ATOM 855 C CA . PHE A 1 104 ? 5.428 1.588 2.529 1.00 89.69 104 PHE A CA 1
ATOM 856 C C . PHE A 1 104 ? 4.751 1.446 3.888 1.00 89.69 104 PHE A C 1
ATOM 858 O O . PHE A 1 104 ? 4.406 2.463 4.473 1.00 89.69 104 PHE A O 1
ATOM 865 N N . HIS A 1 105 ? 4.506 0.234 4.392 1.00 91.75 105 HIS A N 1
ATOM 866 C CA . HIS A 1 105 ? 3.681 0.092 5.592 1.00 91.75 105 HIS A CA 1
ATOM 867 C C . HIS A 1 105 ? 3.891 -1.240 6.313 1.00 91.75 105 HIS A C 1
ATOM 869 O O . HIS A 1 105 ? 3.723 -2.317 5.741 1.00 91.75 105 HIS A O 1
ATOM 875 N N . ARG A 1 106 ? 4.166 -1.167 7.619 1.00 93.50 106 ARG A N 1
ATOM 876 C CA . ARG A 1 106 ? 4.154 -2.306 8.543 1.00 93.50 106 ARG A CA 1
ATOM 877 C C . ARG A 1 106 ? 3.424 -1.937 9.835 1.00 93.50 106 ARG A C 1
ATOM 879 O O . ARG A 1 106 ? 3.869 -1.016 10.521 1.00 93.50 106 ARG A O 1
ATOM 886 N N . PRO A 1 107 ? 2.346 -2.646 10.216 1.00 93.12 107 PRO A N 1
ATOM 887 C CA . PRO A 1 107 ? 1.714 -2.432 11.512 1.00 93.12 107 PRO A CA 1
ATOM 888 C C . PRO A 1 107 ? 2.639 -2.912 12.640 1.00 93.12 107 PRO A C 1
ATOM 890 O O . PRO A 1 107 ? 3.318 -3.932 12.504 1.00 93.12 107 PRO A O 1
ATOM 893 N N . ALA A 1 108 ? 2.640 -2.209 13.773 1.00 92.25 108 ALA A N 1
ATOM 894 C CA . ALA A 1 108 ? 3.366 -2.617 14.970 1.00 92.25 108 ALA A CA 1
ATOM 895 C C . ALA A 1 108 ? 2.460 -2.574 16.205 1.00 92.25 108 ALA A C 1
ATOM 897 O O . ALA A 1 108 ? 1.904 -1.545 16.586 1.00 92.25 108 ALA A O 1
ATOM 898 N N . GLY A 1 109 ? 2.339 -3.720 16.873 1.00 92.69 109 GLY A N 1
ATOM 899 C CA . GLY A 1 109 ? 1.408 -3.879 17.985 1.00 92.69 109 GLY A CA 1
ATOM 900 C C . GLY A 1 109 ? -0.045 -4.002 17.521 1.00 92.69 109 GLY A C 1
ATOM 901 O O . GLY A 1 109 ? -0.323 -4.308 16.367 1.00 92.69 109 GLY A O 1
ATOM 902 N N . LYS A 1 110 ? -0.977 -3.826 18.463 1.00 94.81 110 LYS A N 1
ATOM 903 C CA . LYS A 1 110 ? -2.414 -4.086 18.258 1.00 94.81 110 LYS A CA 1
ATOM 904 C C . LYS A 1 110 ? -3.279 -2.836 18.049 1.00 94.81 110 LYS A C 1
ATOM 906 O O . LYS A 1 110 ? -4.484 -2.976 17.915 1.00 94.81 110 LYS A O 1
ATOM 911 N N . TYR A 1 111 ? -2.688 -1.644 18.128 1.00 96.62 111 TYR A N 1
ATOM 912 C CA . TYR A 1 111 ? -3.387 -0.368 17.940 1.00 96.62 111 TYR A CA 1
ATOM 913 C C . TYR A 1 111 ? -3.004 0.226 16.572 1.00 96.62 111 TYR A C 1
ATOM 915 O O . TYR A 1 111 ? -2.911 -0.501 15.591 1.00 96.62 111 TYR A O 1
ATOM 923 N N . LEU A 1 112 ? -2.778 1.539 16.487 1.00 96.38 112 LEU A N 1
ATOM 924 C CA . LEU A 1 112 ? -2.635 2.282 15.228 1.00 96.38 112 LEU A CA 1
ATOM 925 C C . LEU A 1 112 ? -1.190 2.613 14.834 1.00 96.38 112 LEU A C 1
ATOM 927 O O . LEU A 1 112 ? -0.959 3.325 13.852 1.00 96.38 112 LEU A O 1
ATOM 931 N N . PHE A 1 113 ? -0.213 2.144 15.609 1.00 96.25 113 PHE A N 1
ATOM 932 C CA . PHE A 1 113 ? 1.186 2.381 15.302 1.00 96.25 113 PHE A CA 1
ATOM 933 C C . PHE A 1 113 ? 1.569 1.531 14.095 1.00 96.25 113 PHE A C 1
ATOM 935 O O . PHE A 1 113 ? 1.340 0.321 14.051 1.00 96.25 113 PHE A O 1
ATOM 942 N N . HIS A 1 114 ? 2.174 2.179 13.117 1.00 94.62 114 HIS A N 1
ATOM 943 C CA . HIS A 1 114 ? 2.771 1.548 11.958 1.00 94.62 114 HIS A CA 1
ATOM 944 C C . HIS A 1 114 ? 4.051 2.309 11.623 1.00 94.62 114 HIS A C 1
ATOM 946 O O . HIS A 1 114 ? 4.280 3.416 12.112 1.00 94.62 114 HIS A O 1
ATOM 952 N N . TYR A 1 115 ? 4.907 1.692 10.825 1.00 93.50 115 TYR A N 1
ATOM 953 C CA . TYR A 1 115 ? 6.158 2.291 10.396 1.00 93.50 115 TYR A CA 1
ATOM 954 C C . TYR A 1 115 ? 6.453 1.925 8.949 1.00 93.50 115 TYR A C 1
ATOM 956 O O . TYR A 1 115 ? 5.937 0.942 8.411 1.00 93.50 115 TYR A O 1
ATOM 964 N N . HIS A 1 116 ? 7.312 2.726 8.335 1.00 93.06 116 HIS A N 1
ATOM 965 C CA . HIS A 1 116 ? 7.872 2.459 7.025 1.00 93.06 116 HIS A CA 1
ATOM 966 C C . HIS A 1 116 ? 9.252 1.859 7.291 1.00 93.06 116 HIS A C 1
ATOM 968 O O . HIS A 1 116 ? 10.071 2.516 7.939 1.00 93.06 116 HIS A O 1
ATOM 974 N N . PRO A 1 117 ? 9.529 0.602 6.904 1.00 94.62 117 PRO A N 1
ATOM 975 C CA . PRO A 1 117 ? 10.874 0.056 7.017 1.00 94.62 117 PRO A CA 1
ATOM 976 C C . PRO A 1 117 ? 11.878 0.991 6.344 1.00 94.62 117 PRO A C 1
ATOM 978 O O . PRO A 1 117 ? 11.682 1.379 5.197 1.00 94.62 117 PRO A O 1
ATOM 981 N N . VAL A 1 118 ? 12.948 1.354 7.049 1.00 96.50 118 VAL A N 1
ATOM 982 C CA . VAL A 1 118 ? 13.991 2.251 6.535 1.00 96.50 118 VAL A CA 1
ATOM 983 C C . VAL A 1 118 ? 15.333 1.540 6.453 1.00 96.50 118 VAL A C 1
ATOM 985 O O . VAL A 1 118 ? 15.621 0.619 7.221 1.00 96.50 118 VAL A O 1
ATOM 988 N N . GLY A 1 119 ? 16.173 1.975 5.521 1.00 97.06 119 GLY A N 1
ATOM 989 C CA . GLY A 1 119 ? 17.487 1.386 5.319 1.00 97.06 119 GLY A CA 1
ATOM 990 C C . GLY A 1 119 ? 18.338 2.135 4.308 1.00 97.06 119 GLY A C 1
ATOM 991 O O . GLY A 1 119 ? 17.955 3.179 3.787 1.00 97.06 119 GLY A O 1
ATOM 992 N N . TYR A 1 120 ? 19.528 1.601 4.055 1.00 97.31 120 TYR A N 1
ATOM 993 C CA . TYR A 1 120 ? 20.456 2.097 3.050 1.00 97.31 120 TYR A CA 1
ATOM 994 C C . TYR A 1 120 ? 21.251 0.957 2.408 1.00 97.31 120 TYR A C 1
ATOM 996 O O . TYR A 1 120 ? 21.367 -0.142 2.953 1.00 97.31 120 TYR A O 1
ATOM 1004 N N . PHE A 1 121 ? 21.908 1.260 1.289 1.00 97.00 121 PHE A N 1
ATOM 1005 C CA . PHE A 1 121 ? 22.879 0.372 0.646 1.00 97.00 121 PHE A CA 1
ATOM 1006 C C . PHE A 1 121 ? 24.316 0.872 0.829 1.00 97.00 121 PHE A C 1
ATOM 1008 O O . PHE A 1 121 ? 24.567 2.070 0.965 1.00 97.00 121 PHE A O 1
ATOM 1015 N N . ASP A 1 122 ? 25.290 -0.039 0.834 1.00 95.88 122 ASP A N 1
ATOM 1016 C CA . ASP A 1 122 ? 26.709 0.288 1.057 1.00 95.88 122 ASP A CA 1
ATOM 1017 C C . ASP A 1 122 ? 27.464 0.772 -0.195 1.00 95.88 122 ASP A C 1
ATOM 1019 O O . ASP A 1 122 ? 28.664 1.058 -0.140 1.00 95.88 122 ASP A O 1
ATOM 1023 N N . ARG A 1 123 ? 26.745 0.937 -1.307 1.00 95.62 123 ARG A N 1
ATOM 1024 C CA . ARG A 1 123 ? 27.235 1.420 -2.601 1.00 95.62 123 ARG A CA 1
ATOM 1025 C C . ARG A 1 123 ? 26.228 2.368 -3.246 1.00 95.62 123 ARG A C 1
ATOM 1027 O O . ARG A 1 123 ? 25.057 2.356 -2.879 1.00 95.62 123 ARG A O 1
ATOM 1034 N N . ASP A 1 124 ? 26.708 3.178 -4.185 1.00 95.88 124 ASP A N 1
ATOM 1035 C CA . ASP A 1 124 ? 25.841 4.032 -4.997 1.00 95.88 124 ASP A CA 1
ATOM 1036 C C . ASP A 1 124 ? 24.923 3.144 -5.855 1.00 95.88 124 ASP A C 1
ATOM 1038 O O . ASP A 1 124 ? 25.359 2.119 -6.390 1.00 95.88 124 ASP A O 1
ATOM 1042 N N . ILE A 1 125 ? 23.655 3.533 -5.965 1.00 92.12 125 ILE A N 1
ATOM 1043 C CA . ILE A 1 125 ? 22.636 2.833 -6.751 1.00 92.12 125 ILE A CA 1
ATOM 1044 C C . ILE A 1 125 ? 22.265 3.702 -7.936 1.00 92.12 125 ILE A C 1
ATOM 1046 O O . ILE A 1 125 ? 21.996 4.892 -7.781 1.00 92.12 125 ILE A O 1
ATOM 1050 N N . HIS A 1 126 ? 22.214 3.076 -9.104 1.00 89.25 126 HIS A N 1
ATOM 1051 C CA . HIS A 1 126 ? 21.722 3.673 -10.334 1.00 89.25 126 HIS A CA 1
ATOM 1052 C C . HIS A 1 126 ? 20.262 3.270 -10.513 1.00 89.25 126 HIS A C 1
ATOM 1054 O O . HIS A 1 126 ? 19.973 2.134 -10.889 1.00 89.25 126 HIS A O 1
ATOM 1060 N N . LEU A 1 127 ? 19.338 4.157 -10.164 1.00 87.19 127 LEU A N 1
ATOM 1061 C CA . LEU A 1 127 ? 17.912 3.897 -10.294 1.00 87.19 127 LEU A CA 1
ATOM 1062 C C . LEU A 1 127 ? 17.437 4.443 -11.647 1.00 87.19 127 LEU A C 1
ATOM 1064 O O . LEU A 1 127 ? 17.583 5.644 -11.891 1.00 87.19 127 LEU A O 1
ATOM 1068 N N . PRO A 1 128 ? 16.882 3.598 -12.534 1.00 88.00 128 PRO A N 1
ATOM 1069 C CA . PRO A 1 128 ? 16.280 4.093 -13.756 1.00 88.00 128 PRO A CA 1
ATOM 1070 C C . PRO A 1 128 ? 14.993 4.839 -13.403 1.00 88.00 128 PRO A C 1
ATOM 1072 O O . PRO A 1 128 ? 14.090 4.270 -12.789 1.00 88.00 128 PRO A O 1
ATOM 1075 N N . VAL A 1 129 ? 14.922 6.110 -13.780 1.00 90.75 129 VAL A N 1
ATOM 1076 C CA . VAL A 1 129 ? 13.774 6.970 -13.508 1.00 90.75 129 VAL A CA 1
ATOM 1077 C C . VAL A 1 129 ? 13.221 7.490 -14.823 1.00 90.75 129 VAL A C 1
ATOM 1079 O O . VAL A 1 129 ? 13.974 7.930 -15.689 1.00 90.75 129 VAL A O 1
ATOM 1082 N N . LEU A 1 130 ? 11.901 7.454 -14.969 1.00 90.38 130 LEU A N 1
ATOM 1083 C CA . LEU A 1 130 ? 11.207 8.199 -16.010 1.00 90.38 130 LEU A CA 1
ATOM 1084 C C . LEU A 1 130 ? 10.755 9.531 -15.431 1.00 90.38 130 LEU A C 1
ATOM 1086 O O . LEU A 1 130 ? 10.200 9.567 -14.331 1.00 90.38 130 LEU A O 1
ATOM 1090 N N . LYS A 1 131 ? 11.008 10.618 -16.157 1.00 89.62 131 LYS A N 1
ATOM 1091 C CA . LYS A 1 131 ? 10.581 11.960 -15.785 1.00 89.62 131 LYS A CA 1
ATOM 1092 C C . LYS A 1 131 ? 9.533 12.491 -16.738 1.00 89.62 131 LYS A C 1
ATOM 1094 O O . LYS A 1 131 ? 9.713 12.390 -17.946 1.00 89.62 131 LYS A O 1
ATOM 1099 N N . GLU A 1 132 ? 8.520 13.136 -16.180 1.00 88.44 132 GLU A N 1
ATOM 1100 C CA . GLU A 1 132 ? 7.542 13.941 -16.904 1.00 88.44 132 GLU A CA 1
ATOM 1101 C C . GLU A 1 132 ? 7.665 15.391 -16.425 1.00 88.44 132 GLU A C 1
ATOM 1103 O O . GLU A 1 132 ? 7.710 15.659 -15.224 1.00 88.44 132 GLU A O 1
ATOM 1108 N N . GLU A 1 133 ? 7.839 16.331 -17.358 1.00 86.00 133 GLU A N 1
ATOM 1109 C CA . GLU A 1 133 ? 8.038 17.762 -17.054 1.00 86.00 133 GLU A CA 1
ATOM 1110 C C . GLU A 1 133 ? 9.124 18.037 -15.982 1.00 86.00 133 GLU A C 1
ATOM 1112 O O . GLU A 1 133 ? 9.045 18.967 -15.176 1.00 86.00 133 GLU A O 1
ATOM 1117 N N . GLY A 1 134 ? 10.172 17.204 -15.957 1.00 81.31 134 GLY A N 1
ATOM 1118 C CA . GLY A 1 134 ? 11.289 17.302 -15.011 1.00 81.31 134 GLY A CA 1
ATOM 1119 C C . GLY A 1 134 ? 11.023 16.722 -13.616 1.00 81.31 134 GLY A C 1
ATOM 1120 O O . GLY A 1 134 ? 11.947 16.690 -12.796 1.00 81.31 134 GLY A O 1
ATOM 1121 N N . ARG A 1 135 ? 9.813 16.227 -13.342 1.00 85.69 135 ARG A N 1
ATOM 1122 C CA . ARG A 1 135 ? 9.457 15.515 -12.108 1.00 85.69 135 ARG A CA 1
ATOM 1123 C C . ARG A 1 135 ? 9.610 14.017 -12.303 1.00 85.69 135 ARG A C 1
ATOM 1125 O O . ARG A 1 135 ? 9.405 13.517 -13.400 1.00 85.69 135 ARG A O 1
ATOM 1132 N N . VAL A 1 136 ? 9.986 13.307 -11.241 1.00 83.38 136 VAL A N 1
ATOM 1133 C CA . VAL A 1 136 ? 9.979 11.840 -11.248 1.00 83.38 136 VAL A CA 1
ATOM 1134 C C . VAL A 1 136 ? 8.544 11.375 -11.453 1.00 83.38 136 VAL A C 1
ATOM 1136 O O . VAL A 1 136 ? 7.681 11.732 -10.660 1.00 83.38 136 VAL A O 1
ATOM 1139 N N . TRP A 1 137 ? 8.321 10.615 -12.518 1.00 82.50 137 TRP A N 1
ATOM 1140 C CA . TRP A 1 137 ? 7.032 10.019 -12.835 1.00 82.50 137 TRP A CA 1
ATOM 1141 C C . TRP A 1 137 ? 6.973 8.576 -12.326 1.00 82.50 137 TRP A C 1
ATOM 1143 O O . TRP A 1 137 ? 6.141 8.258 -11.489 1.00 82.50 137 TRP A O 1
ATOM 1153 N N . MET A 1 138 ? 7.904 7.710 -12.749 1.00 82.69 138 MET A N 1
ATOM 1154 C CA . MET A 1 138 ? 7.945 6.307 -12.307 1.00 82.69 138 MET A CA 1
ATOM 1155 C C . MET A 1 138 ? 9.373 5.788 -12.142 1.00 82.69 138 MET A C 1
ATOM 1157 O O . MET A 1 138 ? 10.286 6.156 -12.889 1.00 82.69 138 MET A O 1
ATOM 1161 N N . SER A 1 139 ? 9.564 4.885 -11.177 1.00 85.12 139 SER A N 1
ATOM 1162 C CA . SER A 1 139 ? 10.818 4.153 -10.987 1.00 85.12 139 SER A CA 1
ATOM 1163 C C . SER A 1 139 ? 10.570 2.799 -10.312 1.00 85.12 139 SER A C 1
ATOM 1165 O O . SER A 1 139 ? 9.690 2.714 -9.459 1.00 85.12 139 SER A O 1
ATOM 1167 N N . PRO A 1 140 ? 11.344 1.744 -10.625 1.00 85.38 140 PRO A N 1
ATOM 1168 C CA . PRO A 1 140 ? 11.278 0.470 -9.915 1.00 85.38 140 PRO A CA 1
ATOM 1169 C C . PRO A 1 140 ? 12.056 0.567 -8.592 1.00 85.38 140 PRO A C 1
ATOM 1171 O O . PRO A 1 140 ? 13.096 -0.074 -8.417 1.00 85.38 140 PRO A O 1
ATOM 1174 N N . ALA A 1 141 ? 11.609 1.443 -7.690 1.00 89.06 141 ALA A N 1
ATOM 1175 C CA . ALA A 1 141 ? 12.226 1.615 -6.380 1.00 89.06 141 ALA A CA 1
ATOM 1176 C C . ALA A 1 141 ? 12.080 0.341 -5.531 1.00 89.06 141 ALA A C 1
ATOM 1178 O O . ALA A 1 141 ? 11.205 -0.492 -5.761 1.00 89.06 141 ALA A O 1
ATOM 1179 N N . VAL A 1 142 ? 12.933 0.182 -4.516 1.00 91.56 142 VAL A N 1
ATOM 1180 C CA . VAL A 1 142 ? 12.859 -0.993 -3.629 1.00 91.56 142 VAL A CA 1
ATOM 1181 C C . VAL A 1 142 ? 11.516 -1.045 -2.912 1.00 91.56 142 VAL A C 1
ATOM 1183 O O . VAL A 1 142 ? 10.902 -2.103 -2.866 1.00 91.56 142 VAL A O 1
ATOM 1186 N N . SER A 1 143 ? 11.037 0.100 -2.423 1.00 91.31 143 SER A N 1
ATOM 1187 C CA . SER A 1 143 ? 9.735 0.214 -1.765 1.00 91.31 143 SER A CA 1
ATOM 1188 C C . SER A 1 143 ? 8.584 -0.262 -2.649 1.00 91.31 143 SER A C 1
ATOM 1190 O O . SER A 1 143 ? 7.714 -0.974 -2.157 1.00 91.31 143 SER A O 1
ATOM 1192 N N . GLU A 1 144 ? 8.619 0.057 -3.947 1.00 89.88 144 GLU A N 1
ATOM 1193 C CA . GLU A 1 144 ? 7.647 -0.417 -4.940 1.00 89.88 144 GLU A CA 1
ATOM 1194 C C . GLU A 1 144 ? 7.677 -1.943 -5.032 1.00 89.88 144 GLU A C 1
ATOM 1196 O O . GLU A 1 144 ? 6.673 -2.608 -4.776 1.00 89.88 144 GLU A O 1
ATOM 1201 N N . ILE A 1 145 ? 8.858 -2.508 -5.306 1.00 91.50 145 ILE A N 1
ATOM 1202 C CA . ILE A 1 145 ? 9.060 -3.956 -5.450 1.00 91.50 145 ILE A CA 1
ATOM 1203 C C . ILE A 1 145 ? 8.597 -4.706 -4.196 1.00 91.50 145 ILE A C 1
ATOM 1205 O O . ILE A 1 145 ? 7.883 -5.703 -4.302 1.00 91.50 145 ILE A O 1
ATOM 1209 N N . GLU A 1 146 ? 8.997 -4.234 -3.015 1.00 93.19 146 GLU A N 1
ATOM 1210 C CA . GLU A 1 146 ? 8.648 -4.872 -1.746 1.00 93.19 146 GLU A CA 1
ATOM 1211 C C . GLU A 1 146 ? 7.152 -4.771 -1.451 1.00 93.19 146 GLU A C 1
ATOM 1213 O O . GLU A 1 146 ? 6.547 -5.755 -1.030 1.00 93.19 146 GLU A O 1
ATOM 1218 N N . SER A 1 147 ? 6.525 -3.630 -1.743 1.00 92.75 147 SER A N 1
ATOM 1219 C CA . SER A 1 147 ? 5.087 -3.442 -1.518 1.00 92.75 147 SER A CA 1
ATOM 1220 C C . SER A 1 147 ? 4.199 -4.309 -2.412 1.00 92.75 147 SER A C 1
ATOM 1222 O O . SER A 1 147 ? 3.086 -4.654 -2.023 1.00 92.75 147 SER A O 1
ATOM 1224 N N . MET A 1 148 ? 4.691 -4.698 -3.591 1.00 93.81 148 MET A N 1
ATOM 1225 C CA . MET A 1 148 ? 3.979 -5.573 -4.526 1.00 93.81 148 MET A CA 1
ATOM 1226 C C . MET A 1 148 ? 4.259 -7.062 -4.288 1.00 93.81 148 MET A C 1
ATOM 1228 O O . MET A 1 148 ? 3.649 -7.904 -4.946 1.00 93.81 148 MET A O 1
ATOM 1232 N N . ARG A 1 149 ? 5.165 -7.414 -3.362 1.00 94.00 149 ARG A N 1
ATOM 1233 C CA . ARG A 1 149 ? 5.640 -8.791 -3.135 1.00 94.00 149 ARG A CA 1
ATOM 1234 C C . ARG A 1 149 ? 4.497 -9.789 -2.965 1.00 94.00 149 ARG A C 1
ATOM 1236 O O . ARG A 1 149 ? 4.475 -10.804 -3.655 1.00 94.00 149 ARG A O 1
ATOM 1243 N N . GLU A 1 150 ? 3.532 -9.483 -2.099 1.00 94.44 150 GLU A N 1
ATOM 1244 C CA . GLU A 1 150 ? 2.383 -10.361 -1.850 1.00 94.44 150 GLU A CA 1
ATOM 1245 C C . GLU A 1 150 ? 1.520 -10.546 -3.112 1.00 94.44 150 GLU A C 1
ATOM 1247 O O . GLU A 1 150 ? 1.136 -11.670 -3.437 1.00 94.44 150 GLU A O 1
ATOM 1252 N N . GLY A 1 151 ? 1.280 -9.474 -3.876 1.00 96.88 151 GLY A N 1
ATOM 1253 C CA . GLY A 1 151 ? 0.546 -9.540 -5.145 1.00 96.88 151 GLY A CA 1
ATOM 1254 C C . GLY A 1 151 ? 1.279 -10.342 -6.227 1.00 96.88 151 GLY A C 1
ATOM 1255 O O . GLY A 1 151 ? 0.679 -11.141 -6.952 1.00 96.88 151 GLY A O 1
ATOM 1256 N N . ILE A 1 152 ? 2.604 -10.201 -6.304 1.00 97.25 152 ILE A N 1
ATOM 1257 C CA . ILE A 1 152 ? 3.462 -10.993 -7.197 1.00 97.25 152 ILE A CA 1
ATOM 1258 C C . ILE A 1 152 ? 3.389 -12.486 -6.830 1.00 97.25 152 ILE A C 1
ATOM 1260 O O . ILE A 1 152 ? 3.239 -13.347 -7.704 1.00 97.25 152 ILE A O 1
ATOM 1264 N N . GLU A 1 153 ? 3.471 -12.808 -5.539 1.00 97.56 153 GLU A N 1
ATOM 1265 C CA . GLU A 1 153 ? 3.441 -14.184 -5.035 1.00 97.56 153 GLU A CA 1
ATOM 1266 C C . GLU A 1 153 ? 2.086 -14.862 -5.266 1.00 97.56 153 GLU A C 1
ATOM 1268 O O . GLU A 1 153 ? 2.059 -16.012 -5.708 1.00 97.56 153 GLU A O 1
ATOM 1273 N N . LYS A 1 154 ? 0.974 -14.152 -5.053 1.00 98.31 154 LYS A N 1
ATOM 1274 C CA . LYS A 1 154 ? -0.383 -14.696 -5.218 1.00 98.31 154 LYS A CA 1
ATOM 1275 C C . LYS A 1 154 ? -0.823 -14.893 -6.668 1.00 98.31 154 LYS A C 1
ATOM 1277 O O . LYS A 1 154 ? -1.690 -15.730 -6.908 1.00 98.31 154 LYS A O 1
ATOM 1282 N N . GLY A 1 155 ? -0.261 -14.155 -7.628 1.00 98.31 155 GLY A N 1
ATOM 1283 C CA . GLY A 1 155 ? -0.674 -14.259 -9.032 1.00 98.31 155 GLY A CA 1
ATOM 1284 C C . GLY A 1 155 ? -0.466 -15.656 -9.614 1.00 98.31 155 GLY A C 1
ATOM 1285 O O . GLY A 1 155 ? 0.642 -16.182 -9.563 1.00 98.31 155 GLY A O 1
ATOM 1286 N N . HIS A 1 156 ? -1.522 -16.244 -10.168 1.00 98.75 156 HIS A N 1
ATOM 1287 C CA . HIS A 1 156 ? -1.539 -17.567 -10.795 1.00 98.75 156 HIS A CA 1
ATOM 1288 C C . HIS A 1 156 ? -2.645 -17.613 -11.860 1.00 98.75 156 HIS A C 1
ATOM 1290 O O . HIS A 1 156 ? -3.562 -16.794 -11.834 1.00 98.75 156 HIS A O 1
ATOM 1296 N N . GLY A 1 157 ? -2.570 -18.565 -12.794 1.00 98.81 157 GLY A N 1
ATOM 1297 C CA . GLY A 1 157 ? -3.569 -18.741 -13.848 1.00 98.81 157 GLY A CA 1
ATOM 1298 C C . GLY A 1 157 ? -3.699 -17.505 -14.740 1.00 98.81 157 GLY A C 1
ATOM 1299 O O . GLY A 1 157 ? -2.705 -16.973 -15.241 1.00 98.81 157 GLY A O 1
ATOM 1300 N N . LYS A 1 158 ? -4.927 -17.047 -14.971 1.00 98.88 158 LYS A N 1
ATOM 1301 C CA . LYS A 1 158 ? -5.211 -15.805 -15.694 1.00 98.88 158 LYS A CA 1
ATOM 1302 C C . LYS A 1 158 ? -5.170 -14.640 -14.722 1.00 98.88 158 LYS A C 1
ATOM 1304 O O . LYS A 1 158 ? -6.112 -14.434 -13.960 1.00 98.88 158 LYS A O 1
ATOM 1309 N N . CYS A 1 159 ? -4.099 -13.861 -14.784 1.00 98.88 159 CYS A N 1
ATOM 1310 C CA . CYS A 1 159 ? -3.943 -12.690 -13.940 1.00 98.88 159 CYS A CA 1
ATOM 1311 C C . CYS A 1 159 ? -4.474 -11.424 -14.625 1.00 98.88 159 CYS A C 1
ATOM 1313 O O . CYS A 1 159 ? -4.388 -11.277 -15.849 1.00 98.88 159 CYS A O 1
ATOM 1315 N N . MET A 1 160 ? -4.961 -10.472 -13.829 1.00 98.62 160 MET A N 1
AT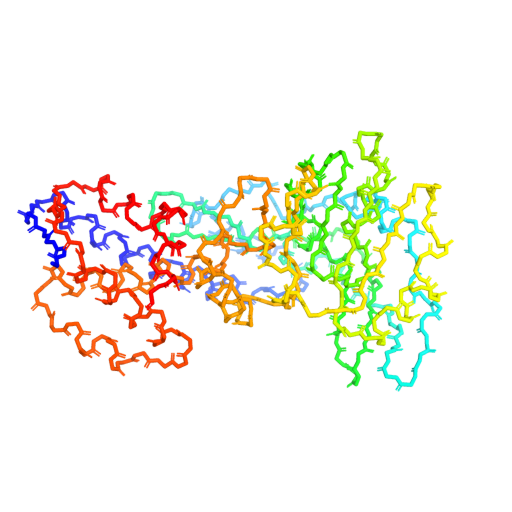OM 1316 C CA . MET A 1 160 ? -5.373 -9.155 -14.308 1.00 98.62 160 MET A CA 1
ATOM 1317 C C . MET A 1 160 ? -4.841 -8.028 -13.431 1.00 98.62 160 MET A C 1
ATOM 1319 O O . MET A 1 160 ? -4.844 -8.147 -12.207 1.00 98.62 160 MET A O 1
ATOM 1323 N N . THR A 1 161 ? -4.424 -6.926 -14.056 1.00 98.38 161 THR A N 1
ATOM 1324 C CA . THR A 1 161 ? -4.200 -5.661 -13.350 1.00 98.38 161 THR A CA 1
ATOM 1325 C C . THR A 1 161 ? -5.055 -4.531 -13.897 1.00 98.38 161 THR A C 1
ATOM 1327 O O . THR A 1 161 ? -5.409 -4.498 -15.078 1.00 98.38 161 THR A O 1
ATOM 1330 N N . MET A 1 162 ? -5.366 -3.573 -13.032 1.00 98.19 162 MET A N 1
ATOM 1331 C CA . MET A 1 162 ? -5.849 -2.258 -13.447 1.00 98.19 162 MET A CA 1
ATOM 1332 C C . MET A 1 162 ? -4.753 -1.257 -13.134 1.00 98.19 162 MET A C 1
ATOM 1334 O O . MET A 1 162 ? -4.411 -1.120 -11.966 1.00 98.19 162 MET A O 1
ATOM 1338 N N . GLY A 1 163 ? -4.224 -0.614 -14.169 1.00 96.88 163 GLY A N 1
ATOM 1339 C CA . GLY A 1 163 ? -2.957 0.106 -14.151 1.00 96.88 163 GLY A CA 1
ATOM 1340 C C . GLY A 1 163 ? -1.828 -0.727 -14.760 1.00 96.88 163 GLY A C 1
ATOM 1341 O O . GLY A 1 163 ? -1.652 -1.914 -14.450 1.00 96.88 163 GLY A O 1
ATOM 1342 N N . LEU A 1 164 ? -1.108 -0.111 -15.698 1.00 96.19 164 LEU A N 1
ATOM 1343 C CA . LEU A 1 164 ? 0.040 -0.690 -16.396 1.00 96.19 164 LEU A CA 1
ATOM 1344 C C . LEU A 1 164 ? 1.362 -0.256 -15.767 1.00 96.19 164 LEU A C 1
ATOM 1346 O O . LEU A 1 164 ? 2.264 -1.078 -15.596 1.00 96.19 164 LEU A O 1
ATOM 1350 N N . GLY A 1 165 ? 1.479 1.036 -15.454 1.00 93.31 165 GLY A N 1
ATOM 1351 C CA . GLY A 1 165 ? 2.727 1.652 -15.018 1.00 93.31 165 GLY A CA 1
ATOM 1352 C C . GLY A 1 165 ? 3.889 1.330 -15.962 1.00 93.31 165 GLY A C 1
ATOM 1353 O O . GLY A 1 165 ? 3.745 1.319 -17.184 1.00 93.31 165 GLY A O 1
ATOM 1354 N N . ILE A 1 166 ? 5.046 0.995 -15.388 1.00 93.62 166 ILE A N 1
ATOM 1355 C CA . ILE A 1 166 ? 6.203 0.496 -16.147 1.00 93.62 166 ILE A CA 1
ATOM 1356 C C . ILE A 1 166 ? 6.155 -1.024 -16.395 1.00 93.62 166 ILE A C 1
ATOM 1358 O O . ILE A 1 166 ? 7.100 -1.586 -16.931 1.00 93.62 166 ILE A O 1
ATOM 1362 N N . GLY A 1 167 ? 5.076 -1.723 -16.040 1.00 95.88 167 GLY A N 1
ATOM 1363 C CA . GLY A 1 167 ? 4.939 -3.154 -16.322 1.00 95.88 167 GLY A CA 1
ATOM 1364 C C . GLY A 1 167 ? 5.626 -4.090 -15.320 1.00 95.88 167 GLY A C 1
ATOM 1365 O O . GLY A 1 167 ? 5.968 -5.221 -15.680 1.00 95.88 167 GLY A O 1
ATOM 1366 N N . LEU A 1 168 ? 5.882 -3.628 -14.089 1.00 95.50 168 LEU A N 1
ATOM 1367 C CA . LEU A 1 168 ? 6.656 -4.368 -13.087 1.00 95.50 168 LEU A CA 1
ATOM 1368 C C . LEU A 1 168 ? 5.984 -5.685 -12.695 1.00 95.50 168 LEU A C 1
ATOM 1370 O O . LEU A 1 168 ? 6.552 -6.757 -12.910 1.00 95.50 168 LEU A O 1
ATOM 1374 N N . ILE A 1 169 ? 4.769 -5.623 -12.149 1.00 97.25 169 ILE A N 1
ATOM 1375 C CA . ILE A 1 169 ? 4.055 -6.816 -11.680 1.00 97.25 169 ILE A CA 1
ATOM 1376 C C . ILE A 1 169 ? 3.681 -7.747 -12.842 1.00 97.25 169 ILE A C 1
ATOM 1378 O O . ILE A 1 169 ? 3.772 -8.966 -12.713 1.00 97.25 169 ILE A O 1
ATOM 1382 N N . GLN A 1 170 ? 3.361 -7.186 -14.012 1.00 98.19 170 GLN A N 1
ATOM 1383 C CA . GLN A 1 170 ? 3.020 -7.937 -15.219 1.00 98.19 170 GLN A CA 1
ATOM 1384 C C . GLN A 1 170 ? 4.210 -8.772 -15.688 1.00 98.19 170 GLN A C 1
ATOM 1386 O O . GLN A 1 170 ? 4.053 -9.961 -15.962 1.00 98.19 170 GLN A O 1
ATOM 1391 N N . TYR A 1 171 ? 5.407 -8.179 -15.738 1.00 98.25 171 TYR A N 1
ATOM 1392 C CA . TYR A 1 171 ? 6.620 -8.915 -16.076 1.00 98.25 171 TYR A CA 1
ATOM 1393 C C . TYR A 1 171 ? 6.895 -10.023 -15.061 1.00 98.25 171 TYR A C 1
ATOM 1395 O O . TYR A 1 171 ? 7.139 -11.167 -15.440 1.00 98.25 171 TYR A O 1
ATOM 1403 N N . MET A 1 172 ? 6.802 -9.697 -13.770 1.00 97.88 172 MET A N 1
ATOM 1404 C CA . MET A 1 172 ? 7.051 -10.651 -12.693 1.00 97.88 172 MET A CA 1
ATOM 1405 C C . MET A 1 172 ? 6.095 -11.848 -12.754 1.00 97.88 172 MET A C 1
ATOM 1407 O O . MET A 1 172 ? 6.545 -12.976 -12.578 1.00 97.88 172 MET A O 1
ATOM 1411 N N . TRP A 1 173 ? 4.814 -11.643 -13.073 1.00 98.62 173 TRP A N 1
ATOM 1412 C CA . TRP A 1 173 ? 3.860 -12.733 -13.288 1.00 98.62 173 TRP A CA 1
ATOM 1413 C C . TRP A 1 173 ? 4.138 -13.544 -14.550 1.00 98.62 173 TRP A C 1
ATOM 1415 O O . TRP A 1 173 ? 4.100 -14.768 -14.493 1.00 98.62 173 TRP A O 1
ATOM 1425 N N . LEU A 1 174 ? 4.453 -12.910 -15.682 1.00 98.69 174 LEU A N 1
ATOM 1426 C CA . LEU A 1 174 ? 4.708 -13.631 -16.938 1.00 98.69 174 LEU A CA 1
ATOM 1427 C C . LEU A 1 174 ? 5.965 -14.519 -16.892 1.00 98.69 174 LEU A C 1
ATOM 1429 O O . LEU A 1 174 ? 6.128 -15.380 -17.761 1.00 98.69 174 LEU A O 1
ATOM 1433 N N . LEU A 1 175 ? 6.839 -14.323 -15.900 1.00 98.38 175 LEU A N 1
ATOM 1434 C CA . LEU A 1 175 ? 7.973 -15.203 -15.608 1.00 98.38 175 LEU A CA 1
ATOM 1435 C C . LEU A 1 175 ? 7.604 -16.423 -14.750 1.00 98.38 175 LEU A C 1
ATOM 1437 O O . LEU A 1 175 ? 8.384 -17.371 -14.688 1.00 98.38 175 LEU A O 1
ATOM 1441 N N . LYS A 1 176 ? 6.456 -16.419 -14.064 1.00 98.38 176 LYS A N 1
ATOM 1442 C CA . LYS A 1 176 ? 6.035 -17.538 -13.214 1.00 98.38 176 LYS A CA 1
ATOM 1443 C C . LYS A 1 176 ? 5.464 -18.661 -14.061 1.00 98.38 176 LYS A C 1
ATOM 1445 O O . LYS A 1 176 ? 4.651 -18.406 -14.943 1.00 98.38 176 LYS A O 1
ATOM 1450 N N . GLU A 1 177 ? 5.835 -19.904 -13.774 1.00 97.88 177 GLU A N 1
ATOM 1451 C CA . GLU A 1 177 ? 5.355 -21.079 -14.516 1.00 97.88 177 GLU A CA 1
ATOM 1452 C C . GLU A 1 177 ? 3.831 -21.255 -14.437 1.00 97.88 177 GLU A C 1
ATOM 1454 O O . GLU A 1 177 ? 3.198 -21.559 -15.445 1.00 97.88 177 GLU A O 1
ATOM 1459 N N . ASP A 1 178 ? 3.241 -20.992 -13.271 1.00 98.25 178 ASP A N 1
ATOM 1460 C CA . ASP A 1 178 ? 1.819 -21.175 -12.955 1.00 98.25 178 ASP A CA 1
ATOM 1461 C C . ASP A 1 178 ? 0.899 -20.045 -13.446 1.00 98.25 178 ASP A C 1
ATOM 1463 O O . ASP A 1 178 ? -0.316 -20.143 -13.285 1.00 98.25 178 ASP A O 1
ATOM 1467 N N . VAL A 1 179 ? 1.438 -18.998 -14.076 1.00 98.75 179 VAL A N 1
ATOM 1468 C CA . VAL A 1 179 ? 0.656 -17.952 -14.754 1.00 98.75 179 VAL A CA 1
ATOM 1469 C C . VAL A 1 179 ? 0.449 -18.329 -16.223 1.00 98.75 179 VAL A C 1
ATOM 1471 O O . VAL A 1 179 ? 1.404 -18.610 -16.943 1.00 98.75 179 VAL A O 1
ATOM 1474 N N . GLU A 1 180 ? -0.793 -18.312 -16.696 1.00 98.62 180 GLU A N 1
ATOM 1475 C CA . GLU A 1 180 ? -1.181 -18.585 -18.088 1.00 98.62 180 GLU A CA 1
ATOM 1476 C C . GLU A 1 180 ? -1.072 -17.325 -18.957 1.00 98.62 180 GLU A C 1
ATOM 1478 O O . GLU A 1 180 ? -0.517 -17.353 -20.057 1.00 98.62 180 GLU A O 1
ATOM 1483 N N . SER A 1 181 ? -1.622 -16.211 -18.472 1.00 98.81 181 SER A N 1
ATOM 1484 C CA . SER A 1 181 ? -1.676 -14.942 -19.201 1.00 98.81 181 SER A CA 1
ATOM 1485 C C . SER A 1 181 ? -1.890 -13.768 -18.254 1.00 98.81 181 SER A C 1
ATOM 1487 O O . SER A 1 181 ? -2.347 -13.946 -17.124 1.00 98.81 181 SER A O 1
ATOM 1489 N N . VAL A 1 182 ? -1.576 -12.566 -18.733 1.00 98.88 182 VAL A N 1
ATOM 1490 C CA . VAL A 1 182 ? -1.819 -11.312 -18.016 1.00 98.88 182 VAL A CA 1
ATOM 1491 C C . VAL A 1 182 ? -2.682 -10.397 -18.880 1.00 98.88 182 VAL A C 1
ATOM 1493 O O . VAL A 1 182 ? -2.400 -10.207 -20.063 1.00 98.88 182 VAL A O 1
ATOM 1496 N N . THR A 1 183 ? -3.734 -9.829 -18.296 1.00 98.88 183 THR A N 1
ATOM 1497 C CA . THR A 1 183 ? -4.554 -8.774 -18.913 1.00 98.88 183 THR A CA 1
ATOM 1498 C C . THR A 1 183 ? -4.438 -7.490 -18.105 1.00 98.88 183 THR A C 1
ATOM 1500 O O . THR A 1 183 ? -4.530 -7.522 -16.885 1.00 98.88 183 THR A O 1
ATOM 1503 N N . VAL A 1 184 ? -4.254 -6.356 -18.765 1.00 98.81 184 VAL A N 1
ATOM 1504 C CA . VAL A 1 184 ? -4.113 -5.052 -18.111 1.00 98.81 184 VAL A CA 1
ATOM 1505 C C . VAL A 1 184 ? -5.197 -4.114 -18.611 1.00 98.81 184 VAL A C 1
ATOM 1507 O O . VAL A 1 184 ? -5.412 -4.030 -19.817 1.00 98.81 184 VAL A O 1
ATOM 1510 N N . VAL A 1 185 ? -5.856 -3.389 -17.712 1.00 98.75 185 VAL A N 1
ATOM 1511 C CA 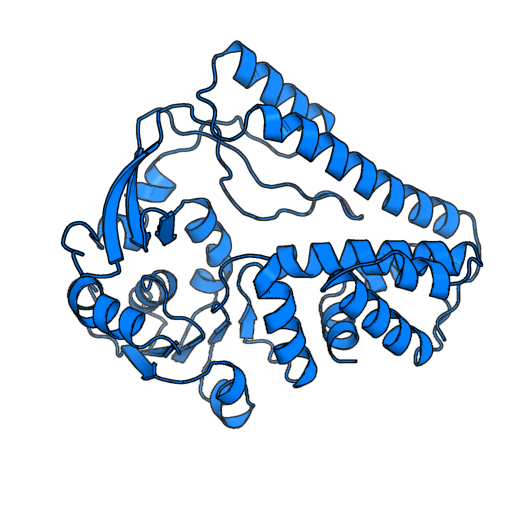. VAL A 1 185 ? -6.707 -2.243 -18.063 1.00 98.75 185 VAL A CA 1
ATOM 1512 C C . VAL A 1 185 ? -5.931 -0.967 -17.765 1.00 98.75 185 VAL A C 1
ATOM 1514 O O . VAL A 1 185 ? -5.628 -0.703 -16.606 1.00 98.75 185 VAL A O 1
ATOM 1517 N N . GLU A 1 186 ? -5.609 -0.186 -18.793 1.00 98.38 186 GLU A N 1
ATOM 1518 C CA . GLU A 1 186 ? -4.860 1.071 -18.672 1.00 98.38 186 GLU A CA 1
ATOM 1519 C C . GLU A 1 186 ? -5.616 2.202 -19.365 1.00 98.38 186 GLU A C 1
ATOM 1521 O O . GLU A 1 186 ? -6.086 2.048 -20.493 1.00 98.38 186 GLU A O 1
ATOM 1526 N N . PHE A 1 187 ? -5.741 3.342 -18.693 1.00 96.69 187 PHE A N 1
ATOM 1527 C CA . PHE A 1 187 ? -6.491 4.486 -19.196 1.00 96.69 187 PHE A CA 1
ATOM 1528 C C . PHE A 1 187 ? -5.628 5.412 -20.055 1.00 96.69 187 PHE A C 1
ATOM 1530 O O . PHE A 1 187 ? -6.119 5.980 -21.027 1.00 96.69 187 PHE A O 1
ATOM 1537 N N . ASN A 1 188 ? -4.354 5.585 -19.708 1.00 94.19 188 ASN A N 1
ATOM 1538 C CA . ASN A 1 188 ? -3.477 6.531 -20.372 1.00 94.19 188 ASN A CA 1
ATOM 1539 C C . ASN A 1 188 ? -2.812 5.898 -21.603 1.00 94.19 188 ASN A C 1
ATOM 1541 O O . ASN A 1 188 ? -1.893 5.083 -21.510 1.00 94.19 188 ASN A O 1
ATOM 1545 N N . LYS A 1 189 ? -3.263 6.322 -22.788 1.00 94.50 189 LYS A N 1
ATOM 1546 C CA . LYS A 1 189 ? -2.741 5.853 -24.076 1.00 94.50 189 LYS A CA 1
ATOM 1547 C C . LYS A 1 189 ? -1.236 6.080 -24.247 1.00 94.50 189 LYS A C 1
ATOM 1549 O O . LYS A 1 189 ? -0.582 5.230 -24.847 1.00 94.50 189 LYS A O 1
ATOM 1554 N N . ASP A 1 190 ? -0.692 7.168 -23.708 1.00 92.00 190 ASP A N 1
ATOM 1555 C CA . ASP A 1 190 ? 0.735 7.477 -23.829 1.00 92.00 190 ASP A CA 1
ATOM 1556 C C . ASP A 1 190 ? 1.584 6.490 -23.014 1.00 92.00 190 ASP A C 1
ATOM 1558 O O . ASP A 1 190 ? 2.658 6.082 -23.458 1.00 92.00 190 ASP A O 1
ATOM 1562 N N . VAL A 1 191 ? 1.067 6.019 -21.871 1.00 92.69 191 VAL A N 1
ATOM 1563 C CA . VAL A 1 191 ? 1.696 4.962 -21.057 1.00 92.69 191 VAL A CA 1
ATOM 1564 C C . VAL A 1 191 ? 1.711 3.640 -21.814 1.00 92.69 191 VAL A C 1
ATOM 1566 O O . VAL A 1 191 ? 2.744 2.973 -21.859 1.00 92.69 191 VAL A O 1
ATOM 1569 N N . ILE A 1 192 ? 0.597 3.286 -22.463 1.00 96.50 192 ILE A N 1
ATOM 1570 C CA . ILE A 1 192 ? 0.506 2.085 -23.307 1.00 96.50 192 ILE A CA 1
ATOM 1571 C C . ILE A 1 192 ? 1.524 2.159 -24.449 1.00 96.50 192 ILE A C 1
ATOM 1573 O O . ILE A 1 192 ? 2.272 1.207 -24.667 1.00 96.50 192 ILE A O 1
ATOM 1577 N N . ASP A 1 193 ? 1.591 3.292 -25.151 1.00 95.44 193 ASP A N 1
ATOM 1578 C CA . ASP A 1 193 ? 2.497 3.473 -26.289 1.00 95.44 193 ASP A CA 1
ATOM 1579 C C . ASP A 1 193 ? 3.969 3.441 -25.871 1.00 95.44 193 ASP A C 1
ATOM 1581 O O . ASP A 1 193 ? 4.796 2.827 -26.551 1.00 95.44 193 ASP A O 1
ATOM 1585 N N . LEU A 1 194 ? 4.304 4.057 -24.735 1.00 94.75 194 LEU A N 1
ATOM 1586 C CA . LEU A 1 194 ? 5.638 3.990 -24.145 1.00 94.75 194 LEU A CA 1
ATOM 1587 C C . LEU A 1 194 ? 5.994 2.550 -23.769 1.00 94.75 194 LEU A C 1
ATOM 1589 O O . LEU A 1 194 ? 7.071 2.067 -24.131 1.00 94.75 194 LEU A O 1
ATOM 1593 N N . PHE A 1 195 ? 5.092 1.853 -23.078 1.00 95.88 195 PHE A N 1
ATOM 1594 C CA . PHE A 1 195 ? 5.296 0.471 -22.664 1.00 95.88 195 PHE A CA 1
ATOM 1595 C C . PHE A 1 195 ? 5.508 -0.450 -23.870 1.00 95.88 195 PHE A C 1
ATOM 1597 O O . PHE A 1 195 ? 6.513 -1.160 -23.928 1.00 95.88 195 PHE A O 1
ATOM 1604 N N . ASP A 1 196 ? 4.616 -0.411 -24.860 1.00 96.94 196 ASP A N 1
ATOM 1605 C CA . ASP A 1 196 ? 4.687 -1.270 -26.045 1.00 96.94 196 ASP A CA 1
ATOM 1606 C C . ASP A 1 196 ? 5.942 -0.997 -26.881 1.00 96.94 196 ASP A C 1
ATOM 1608 O O . ASP A 1 196 ? 6.532 -1.927 -27.437 1.00 96.94 196 ASP A O 1
ATOM 1612 N N . ARG A 1 197 ? 6.382 0.265 -26.955 1.00 95.94 197 ARG A N 1
ATOM 1613 C CA . ARG A 1 197 ? 7.563 0.654 -27.730 1.00 95.94 197 ARG A CA 1
ATOM 1614 C C . ARG A 1 197 ? 8.877 0.313 -27.037 1.00 95.94 197 ARG A C 1
ATOM 1616 O O . ARG A 1 197 ? 9.801 -0.147 -27.707 1.00 95.94 197 ARG A O 1
ATOM 1623 N N . TYR A 1 198 ? 8.990 0.589 -25.740 1.00 95.69 198 TYR A N 1
ATOM 1624 C CA . TYR A 1 198 ? 10.277 0.560 -25.042 1.00 95.69 198 TYR A CA 1
ATOM 1625 C C . TYR A 1 198 ? 10.413 -0.600 -24.061 1.00 95.69 198 TYR A C 1
ATOM 1627 O O . TYR A 1 198 ? 11.517 -1.110 -23.902 1.00 95.69 198 TYR A O 1
ATOM 1635 N N . ILE A 1 199 ? 9.333 -1.042 -23.416 1.00 96.00 199 ILE A N 1
ATOM 1636 C CA . ILE A 1 199 ? 9.399 -1.985 -22.290 1.00 96.00 199 ILE A CA 1
ATOM 1637 C C . ILE A 1 199 ? 9.013 -3.401 -22.721 1.00 96.00 199 ILE A C 1
ATOM 1639 O O . ILE A 1 199 ? 9.818 -4.322 -22.571 1.00 96.00 199 ILE A O 1
ATOM 1643 N N . ARG A 1 200 ? 7.823 -3.584 -23.309 1.00 97.38 200 ARG A N 1
ATOM 1644 C CA . ARG A 1 200 ? 7.309 -4.895 -23.739 1.00 97.38 200 ARG A CA 1
ATOM 1645 C C . ARG A 1 200 ? 8.311 -5.707 -24.569 1.00 97.38 200 ARG A C 1
ATOM 1647 O O . ARG A 1 200 ? 8.430 -6.900 -24.298 1.00 97.38 200 ARG A O 1
ATOM 1654 N N . PRO A 1 201 ? 9.065 -5.136 -25.535 1.00 97.25 201 PRO A N 1
ATOM 1655 C CA . PRO A 1 201 ? 10.004 -5.916 -26.346 1.00 97.25 201 PRO A CA 1
ATOM 1656 C C . PRO A 1 201 ? 11.139 -6.572 -25.545 1.00 97.25 201 PRO A C 1
ATOM 1658 O O . PRO A 1 201 ? 11.821 -7.452 -26.063 1.00 97.25 201 PRO A O 1
ATOM 1661 N N . GLN A 1 202 ? 11.362 -6.143 -24.299 1.00 97.69 202 GLN A N 1
ATOM 1662 C CA . GLN A 1 202 ? 12.382 -6.690 -23.404 1.00 97.69 202 GLN A CA 1
ATOM 1663 C C . GLN A 1 202 ? 11.861 -7.856 -22.544 1.00 97.69 202 GLN A C 1
ATOM 1665 O O . GLN A 1 202 ? 12.649 -8.496 -21.845 1.00 97.69 202 GLN A O 1
ATOM 1670 N N . PHE A 1 203 ? 10.555 -8.150 -22.576 1.00 98.06 203 PHE A N 1
ATOM 1671 C CA . PHE A 1 203 ? 9.964 -9.221 -21.777 1.00 98.06 203 PHE A CA 1
ATOM 1672 C C . PHE A 1 203 ? 10.451 -10.592 -22.268 1.00 98.06 203 PHE A C 1
ATOM 1674 O O . PHE A 1 203 ? 10.219 -10.989 -23.406 1.00 98.06 203 PHE A O 1
ATOM 1681 N N . LYS A 1 204 ? 11.112 -11.346 -21.385 1.00 96.56 204 LYS A N 1
ATOM 1682 C CA . LYS A 1 204 ? 11.655 -12.687 -21.651 1.00 96.56 204 LYS A CA 1
ATOM 1683 C C . LYS A 1 204 ? 10.602 -13.788 -21.485 1.00 96.56 204 LYS A C 1
ATOM 1685 O O . LYS A 1 204 ? 10.762 -14.685 -20.662 1.00 96.56 204 LYS A O 1
ATOM 1690 N N . THR A 1 205 ? 9.503 -13.690 -22.223 1.00 96.69 205 THR A N 1
ATOM 1691 C CA . THR A 1 205 ? 8.373 -14.624 -22.138 1.00 96.69 205 THR A CA 1
ATOM 1692 C C . THR A 1 205 ? 7.562 -14.609 -23.431 1.00 96.69 205 THR A C 1
ATOM 1694 O O . THR A 1 205 ? 7.386 -13.556 -24.038 1.00 96.69 205 THR A O 1
ATOM 1697 N N . ASP A 1 206 ? 7.033 -15.767 -23.822 1.00 95.38 206 ASP A N 1
ATOM 1698 C CA . ASP A 1 206 ? 6.097 -15.897 -24.949 1.00 95.38 206 ASP A CA 1
ATOM 1699 C C . ASP A 1 206 ? 4.629 -15.914 -24.481 1.00 95.38 206 ASP A C 1
ATOM 1701 O O . ASP A 1 206 ? 3.704 -16.079 -25.282 1.00 95.38 206 ASP A O 1
ATOM 1705 N N . LYS A 1 207 ? 4.392 -15.780 -23.168 1.00 98.31 207 LYS A N 1
ATOM 1706 C CA . LYS A 1 207 ? 3.047 -15.791 -22.586 1.00 98.31 207 LYS A CA 1
ATOM 1707 C C . LYS A 1 207 ? 2.257 -14.560 -23.017 1.00 98.31 207 LYS A C 1
ATOM 1709 O O . LYS A 1 207 ? 2.797 -13.473 -23.224 1.00 98.31 207 LYS A O 1
ATOM 1714 N N . LYS A 1 208 ? 0.938 -14.729 -23.135 1.00 98.06 208 LYS A N 1
ATOM 1715 C CA . LYS A 1 208 ? 0.047 -13.671 -23.614 1.00 98.06 208 LYS A CA 1
ATOM 1716 C C . LYS A 1 208 ? -0.027 -12.527 -22.594 1.00 98.06 208 LYS A C 1
ATOM 1718 O O . LYS A 1 208 ? -0.433 -12.742 -21.453 1.00 98.06 208 LYS A O 1
ATOM 1723 N N . LEU A 1 209 ? 0.282 -11.316 -23.057 1.00 98.62 209 LEU A N 1
ATOM 1724 C CA . LEU A 1 209 ? 0.012 -10.055 -22.367 1.00 98.62 209 LEU A CA 1
ATOM 1725 C C . LEU A 1 209 ? -0.962 -9.215 -23.198 1.00 98.62 209 LEU A C 1
ATOM 1727 O O . LEU A 1 209 ? -0.601 -8.723 -24.270 1.00 98.62 209 LEU A O 1
ATOM 1731 N N . GLU A 1 210 ? -2.180 -9.036 -22.704 1.00 98.62 210 GLU A N 1
ATOM 1732 C CA . GLU A 1 210 ? -3.217 -8.212 -23.328 1.00 98.62 210 GLU A CA 1
ATOM 1733 C C . GLU A 1 210 ? -3.335 -6.868 -22.609 1.00 98.62 210 GLU A C 1
ATOM 1735 O O . GLU A 1 210 ? -3.366 -6.829 -21.383 1.00 98.62 210 GLU A O 1
ATOM 1740 N N . ILE A 1 211 ? -3.401 -5.769 -23.364 1.00 98.75 211 ILE A N 1
ATOM 1741 C CA . ILE A 1 211 ? -3.672 -4.436 -22.814 1.00 98.75 211 ILE A CA 1
ATOM 1742 C C . ILE A 1 211 ? -4.989 -3.936 -23.395 1.00 98.75 211 ILE A C 1
ATOM 1744 O O . ILE A 1 211 ? -5.156 -3.844 -24.611 1.00 98.75 211 ILE A O 1
ATOM 1748 N N . ILE A 1 212 ? -5.905 -3.592 -22.502 1.00 98.69 212 ILE A N 1
ATOM 1749 C CA . ILE A 1 212 ? -7.182 -2.960 -22.782 1.00 98.69 212 ILE A CA 1
ATOM 1750 C C . ILE A 1 212 ? -7.019 -1.473 -22.474 1.00 98.69 212 ILE A C 1
ATOM 1752 O O . ILE A 1 212 ? -6.852 -1.088 -21.318 1.00 98.69 212 ILE A O 1
ATOM 1756 N N . HIS A 1 213 ? -7.093 -0.632 -23.506 1.00 98.62 213 HIS A N 1
ATOM 1757 C CA . HIS A 1 213 ? -7.170 0.815 -23.319 1.00 98.62 213 HIS A CA 1
ATOM 1758 C C . HIS A 1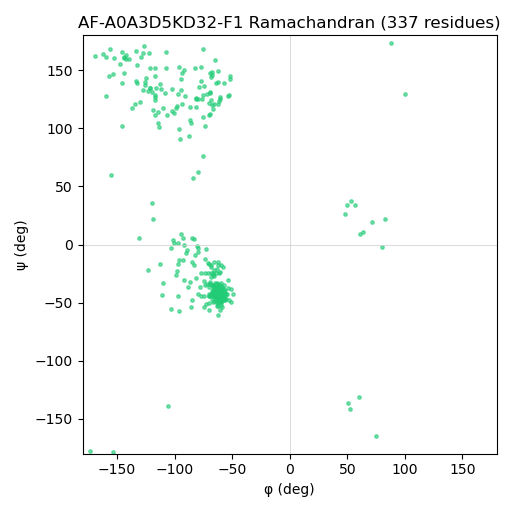 213 ? -8.571 1.179 -22.804 1.00 98.62 213 HIS A C 1
ATOM 1760 O O . HIS A 1 213 ? -9.541 1.168 -23.567 1.00 98.62 213 HIS A O 1
ATOM 1766 N N . GLY A 1 214 ? -8.699 1.436 -21.505 1.00 98.00 214 GLY A N 1
ATOM 1767 C CA . GLY A 1 214 ? -9.987 1.621 -20.848 1.00 98.00 214 GLY A CA 1
ATOM 1768 C C . GLY A 1 214 ? -9.874 2.151 -19.423 1.00 98.00 214 GLY A C 1
ATOM 1769 O O . GLY A 1 214 ? -8.824 2.091 -18.794 1.00 98.00 214 GLY A O 1
ATOM 1770 N N . ASN A 1 215 ? -10.981 2.679 -18.902 1.00 97.38 215 ASN A N 1
ATOM 1771 C CA . ASN A 1 215 ? -11.038 3.173 -17.532 1.00 97.38 215 ASN A CA 1
ATOM 1772 C C . ASN A 1 215 ? -11.253 2.010 -16.552 1.00 97.38 215 ASN A C 1
ATOM 1774 O O . ASN A 1 215 ? -12.237 1.275 -16.661 1.00 97.38 215 ASN A O 1
ATOM 1778 N N . ALA A 1 216 ? -10.372 1.877 -15.559 1.00 97.00 216 ALA A N 1
ATOM 1779 C CA . ALA A 1 216 ? -10.460 0.855 -14.517 1.00 97.00 216 ALA A CA 1
ATOM 1780 C C . ALA A 1 216 ? -11.843 0.797 -13.836 1.00 97.00 216 ALA A C 1
ATOM 1782 O O . ALA A 1 216 ? -12.370 -0.287 -13.589 1.00 97.00 216 ALA A O 1
ATOM 1783 N N . LEU A 1 217 ? -12.491 1.944 -13.599 1.00 96.75 217 LEU A N 1
ATOM 1784 C CA . LEU A 1 217 ? -13.813 2.001 -12.967 1.00 96.75 217 LEU A CA 1
ATOM 1785 C C . LEU A 1 217 ? -14.922 1.378 -13.828 1.00 96.75 217 LEU A C 1
ATOM 1787 O O . LEU A 1 217 ? -15.904 0.891 -13.266 1.00 96.75 217 LEU A O 1
ATOM 1791 N N . ASP A 1 218 ? -14.786 1.354 -15.153 1.00 97.81 218 ASP A N 1
ATOM 1792 C CA . ASP A 1 218 ? -15.761 0.712 -16.046 1.00 97.81 218 ASP A CA 1
ATOM 1793 C C . ASP A 1 218 ? -15.581 -0.814 -16.046 1.00 97.81 218 ASP A C 1
ATOM 1795 O O . ASP A 1 218 ? -16.552 -1.578 -16.050 1.00 97.81 218 ASP A O 1
ATOM 1799 N N . TYR A 1 219 ? -14.328 -1.265 -15.955 1.00 98.19 219 TYR A N 1
ATOM 1800 C CA . TYR A 1 219 ? -13.957 -2.680 -15.942 1.00 98.19 219 TYR A CA 1
ATOM 1801 C C . TYR A 1 219 ? -14.022 -3.322 -14.549 1.00 98.19 219 TYR A C 1
ATOM 1803 O O . TYR A 1 219 ? -14.077 -4.546 -14.447 1.00 98.19 219 TYR A O 1
ATOM 1811 N N . TYR A 1 220 ? -14.094 -2.541 -13.466 1.00 98.06 220 TYR A N 1
ATOM 1812 C CA . TYR A 1 220 ? -14.326 -3.063 -12.116 1.00 98.06 220 TYR A CA 1
ATOM 1813 C C . TYR A 1 220 ? -15.794 -3.468 -11.937 1.00 98.06 220 TYR A C 1
ATOM 1815 O O . TYR A 1 220 ? -16.614 -2.767 -11.339 1.00 98.06 220 TYR A O 1
ATOM 1823 N N . ASN A 1 221 ? -16.143 -4.611 -12.520 1.00 97.69 221 ASN A N 1
ATOM 1824 C CA . ASN A 1 221 ? -17.462 -5.219 -12.465 1.00 97.69 221 ASN A CA 1
ATOM 1825 C C . ASN A 1 221 ? -17.342 -6.751 -12.415 1.00 97.69 221 ASN A C 1
ATOM 1827 O O . ASN A 1 221 ? -16.311 -7.330 -12.755 1.00 97.69 221 ASN A O 1
ATOM 1831 N N . LYS A 1 222 ? -18.408 -7.419 -11.963 1.00 97.56 222 LYS A N 1
ATOM 1832 C CA . LYS A 1 222 ? -18.387 -8.863 -11.698 1.00 97.56 222 LYS A CA 1
ATOM 1833 C C . LYS A 1 222 ? -18.083 -9.687 -12.952 1.00 97.56 222 LYS A C 1
ATOM 1835 O O . LYS A 1 222 ? -17.293 -10.625 -12.873 1.00 97.56 222 LYS A O 1
ATOM 1840 N N . ASP A 1 223 ? -18.691 -9.341 -14.081 1.00 97.62 223 ASP A N 1
ATOM 1841 C CA . ASP A 1 223 ? -18.569 -10.111 -15.321 1.00 97.62 223 ASP A CA 1
ATOM 1842 C C . ASP A 1 223 ? -17.139 -10.070 -15.867 1.00 97.62 223 ASP A C 1
ATOM 1844 O O . ASP A 1 223 ? -16.644 -11.066 -16.385 1.00 97.62 223 ASP A O 1
ATOM 1848 N N . PHE A 1 224 ? -16.442 -8.944 -15.703 1.00 98.38 224 PHE A N 1
ATOM 1849 C CA . PHE A 1 224 ? -15.032 -8.833 -16.059 1.00 98.38 224 PHE A CA 1
ATOM 1850 C C . PHE A 1 224 ? -14.125 -9.561 -15.058 1.00 98.38 224 PHE A C 1
ATOM 1852 O O . PHE A 1 224 ? -13.360 -10.441 -15.441 1.00 98.38 224 PHE A O 1
ATOM 1859 N N . LEU A 1 225 ? -14.242 -9.252 -13.761 1.00 98.19 225 LEU A N 1
ATOM 1860 C CA . LEU A 1 225 ? -13.315 -9.747 -12.733 1.00 98.19 225 LEU A CA 1
ATOM 1861 C C . LEU A 1 225 ? -13.380 -11.268 -12.502 1.00 98.19 225 LEU A C 1
ATOM 1863 O O . LEU A 1 225 ? -12.413 -11.860 -12.030 1.00 98.19 225 LEU A O 1
ATOM 1867 N N . THR A 1 226 ? -14.506 -11.915 -12.812 1.00 97.81 226 THR A N 1
ATOM 1868 C CA . THR A 1 226 ? -14.672 -13.374 -12.641 1.00 97.81 226 THR A CA 1
ATOM 1869 C C . THR A 1 226 ? -14.043 -14.209 -13.759 1.00 97.81 226 THR A C 1
ATOM 1871 O O . THR A 1 226 ? -14.052 -15.434 -13.676 1.00 97.81 226 THR A O 1
ATOM 1874 N N . GLN A 1 227 ? -13.474 -13.571 -14.786 1.00 98.25 227 GLN A N 1
ATOM 1875 C CA . GLN A 1 227 ? -12.734 -14.248 -15.860 1.00 98.25 227 GLN A CA 1
ATOM 1876 C C . GLN A 1 227 ? -11.279 -14.567 -15.484 1.00 98.25 227 GLN A C 1
ATOM 1878 O O . GLN A 1 227 ? -10.595 -15.265 -16.235 1.00 98.25 227 GLN A O 1
ATOM 1883 N N . PHE A 1 228 ? -10.818 -14.042 -14.348 1.00 98.69 228 PHE A N 1
ATOM 1884 C CA . PHE A 1 228 ? -9.437 -14.098 -13.888 1.00 98.69 228 PHE A CA 1
ATOM 1885 C C . PHE A 1 228 ? -9.337 -14.886 -12.585 1.00 98.69 228 PHE A C 1
ATOM 1887 O O . PHE A 1 228 ? -10.223 -14.800 -11.732 1.00 98.69 228 PHE A O 1
ATOM 1894 N N . ASP A 1 229 ? -8.239 -15.618 -12.434 1.00 98.75 229 ASP A N 1
ATOM 1895 C CA . ASP A 1 229 ? -7.925 -16.389 -11.231 1.00 98.75 229 ASP A CA 1
ATOM 1896 C C . ASP A 1 229 ? -7.319 -15.494 -10.139 1.00 98.75 229 ASP A C 1
ATOM 1898 O O . ASP A 1 229 ? -7.520 -15.738 -8.951 1.00 98.75 229 ASP A O 1
ATOM 1902 N N . TYR A 1 230 ? -6.633 -14.414 -10.534 1.00 98.81 230 TYR A N 1
ATOM 1903 C CA . TYR A 1 230 ? -6.121 -13.396 -9.617 1.00 98.81 230 TYR A CA 1
ATOM 1904 C C . TYR A 1 230 ? -6.163 -11.990 -10.228 1.00 98.81 230 TYR A C 1
ATOM 1906 O O . TYR A 1 230 ? -5.839 -11.796 -11.401 1.00 98.81 230 TYR A O 1
ATOM 1914 N N . GLY A 1 231 ? -6.556 -10.999 -9.429 1.00 98.44 231 GLY A N 1
ATOM 1915 C CA . GLY A 1 231 ? -6.606 -9.591 -9.809 1.00 98.44 231 GLY A CA 1
ATOM 1916 C C . GLY A 1 231 ? -5.800 -8.709 -8.857 1.00 98.44 231 GLY A C 1
ATOM 1917 O O . GLY A 1 231 ? -5.814 -8.929 -7.648 1.00 98.44 231 GLY A O 1
ATOM 1918 N N . TYR A 1 232 ? -5.139 -7.687 -9.394 1.00 98.44 232 TYR A N 1
ATOM 1919 C CA . TYR A 1 232 ? -4.376 -6.721 -8.606 1.00 98.44 232 TYR A CA 1
ATOM 1920 C C . TYR A 1 232 ? -4.619 -5.291 -9.096 1.00 98.44 232 TYR A C 1
ATOM 1922 O O . TYR A 1 232 ? -4.353 -4.962 -10.251 1.00 98.44 232 TYR A O 1
ATOM 1930 N N . ILE A 1 233 ? -5.188 -4.451 -8.239 1.00 97.94 233 ILE A N 1
ATOM 1931 C CA . ILE A 1 233 ? -5.627 -3.100 -8.599 1.00 97.94 233 ILE A CA 1
ATOM 1932 C C . ILE A 1 233 ? -4.560 -2.081 -8.190 1.00 97.94 233 ILE A C 1
ATOM 1934 O O . ILE A 1 233 ? -4.250 -1.978 -7.006 1.00 97.94 233 ILE A O 1
ATOM 1938 N N . ASP A 1 234 ? -4.023 -1.348 -9.165 1.00 94.88 234 ASP A N 1
ATOM 1939 C CA . ASP A 1 234 ? -2.817 -0.526 -9.029 1.00 94.88 234 ASP A CA 1
ATOM 1940 C C . ASP A 1 234 ? -2.799 0.630 -10.058 1.00 94.88 234 ASP A C 1
ATOM 1942 O O . ASP A 1 234 ? -1.962 0.686 -10.955 1.00 94.88 234 ASP A O 1
ATOM 1946 N N . PHE A 1 235 ? -3.807 1.511 -10.005 1.00 93.19 235 PHE A N 1
ATOM 1947 C CA . PHE A 1 235 ? -3.967 2.626 -10.961 1.00 93.19 235 PHE A CA 1
ATOM 1948 C C . PHE A 1 235 ? -3.925 4.016 -10.304 1.00 93.19 235 PHE A C 1
ATOM 1950 O O . PHE A 1 235 ? -4.445 4.982 -10.861 1.00 93.19 235 PHE A O 1
ATOM 1957 N N . TRP A 1 236 ? -3.332 4.112 -9.116 1.00 92.62 236 TRP A N 1
ATOM 1958 C CA . TRP A 1 236 ? -3.080 5.357 -8.380 1.00 92.62 236 TRP A CA 1
ATOM 1959 C C . TRP A 1 236 ? -1.583 5.503 -8.102 1.00 92.62 236 TRP A C 1
ATOM 1961 O O . TRP A 1 236 ? -0.833 4.541 -8.226 1.00 92.62 236 TRP A O 1
ATOM 1971 N N . GLU A 1 237 ? -1.143 6.701 -7.732 1.00 86.31 237 GLU A N 1
ATOM 1972 C CA . GLU A 1 237 ? 0.271 7.033 -7.518 1.00 86.31 237 GLU A CA 1
ATOM 1973 C C . GLU A 1 237 ? 0.675 6.993 -6.038 1.00 86.31 237 GLU A C 1
ATOM 1975 O O . GLU A 1 237 ? 1.842 6.794 -5.703 1.00 86.31 237 GLU A O 1
ATOM 1980 N N . SER A 1 238 ? -0.276 7.212 -5.129 1.00 86.38 238 SER A N 1
ATOM 1981 C CA . SER A 1 238 ? -0.017 7.380 -3.701 1.00 86.38 238 SER A CA 1
ATOM 1982 C C . SER A 1 238 ? -1.221 6.977 -2.844 1.00 86.38 238 SER A C 1
ATOM 1984 O O . SER A 1 238 ? -2.266 6.556 -3.339 1.00 86.38 238 SER A O 1
ATOM 1986 N N . THR A 1 239 ? -1.102 7.122 -1.521 1.00 86.69 239 THR A N 1
ATOM 1987 C CA . THR A 1 239 ? -2.250 6.950 -0.619 1.00 86.69 239 THR A CA 1
ATOM 1988 C C . THR A 1 239 ? -3.297 8.056 -0.776 1.00 86.69 239 THR A C 1
ATOM 1990 O O . THR A 1 239 ? -4.475 7.795 -0.534 1.00 86.69 239 THR A O 1
ATOM 1993 N N . GLU A 1 240 ? -2.905 9.267 -1.191 1.00 83.19 240 GLU A N 1
ATOM 1994 C CA . GLU A 1 240 ? -3.802 10.429 -1.264 1.00 83.19 240 GLU A CA 1
ATOM 1995 C C . GLU A 1 240 ? -4.833 10.278 -2.391 1.00 83.19 240 GLU A C 1
ATOM 1997 O O . GLU A 1 240 ? -6.039 10.294 -2.137 1.00 83.19 240 GLU A O 1
ATOM 2002 N N . ASP A 1 241 ? -4.376 10.066 -3.625 1.00 87.69 241 ASP A N 1
ATOM 2003 C CA . ASP A 1 241 ? -5.237 9.786 -4.779 1.00 87.69 241 ASP A CA 1
ATOM 2004 C C . ASP A 1 241 ? -5.802 8.356 -4.740 1.00 87.69 241 ASP A C 1
ATOM 2006 O O . ASP A 1 241 ? -6.950 8.116 -5.139 1.00 87.69 241 ASP A O 1
ATOM 2010 N N . GLY A 1 242 ? -5.041 7.419 -4.165 1.00 92.94 242 GLY A N 1
ATOM 2011 C CA . GLY A 1 242 ? -5.479 6.053 -3.911 1.00 92.94 242 GLY A CA 1
ATOM 2012 C C . GLY A 1 242 ? -6.736 5.982 -3.049 1.00 92.94 242 GLY A C 1
ATOM 2013 O O . GLY A 1 242 ? -7.647 5.227 -3.381 1.00 92.94 242 GLY A O 1
ATOM 2014 N N . LEU A 1 243 ? -6.861 6.797 -1.993 1.00 94.94 243 LEU A N 1
ATOM 2015 C CA . LEU A 1 243 ? -8.054 6.808 -1.138 1.00 94.94 243 LEU A CA 1
ATOM 2016 C C . LEU A 1 243 ? -9.324 7.197 -1.911 1.00 94.94 243 LEU A C 1
ATOM 2018 O O . LEU A 1 243 ? -10.365 6.553 -1.741 1.00 94.94 243 LEU A O 1
ATOM 2022 N N . GLU A 1 244 ? -9.256 8.216 -2.771 1.00 94.56 244 GLU A N 1
ATOM 2023 C CA . GLU A 1 244 ? -10.403 8.643 -3.583 1.00 94.56 244 GLU A CA 1
ATOM 2024 C C . GLU A 1 244 ? -10.854 7.515 -4.524 1.00 94.56 244 GLU A C 1
ATOM 2026 O O . GLU A 1 244 ? -12.039 7.159 -4.570 1.00 94.56 244 GLU A O 1
ATOM 2031 N N . MET A 1 245 ? -9.912 6.921 -5.262 1.00 96.12 245 MET A N 1
ATOM 2032 C CA . MET A 1 245 ? -10.218 5.846 -6.208 1.00 96.12 245 MET A CA 1
ATOM 2033 C C . MET A 1 245 ? -10.697 4.587 -5.495 1.00 96.12 245 MET A C 1
ATOM 2035 O O . MET A 1 245 ? -11.699 3.991 -5.899 1.00 96.12 245 MET A O 1
ATOM 2039 N N . TYR A 1 246 ? -10.057 4.227 -4.386 1.00 97.12 246 TYR A N 1
ATOM 2040 C CA . TYR A 1 246 ? -10.454 3.104 -3.554 1.00 97.12 246 TYR A CA 1
ATOM 2041 C C . TYR A 1 246 ? -11.891 3.270 -3.048 1.00 97.12 246 TYR A C 1
ATOM 2043 O O . TYR A 1 246 ? -12.689 2.342 -3.173 1.00 97.12 246 TYR A O 1
ATOM 2051 N N . MET A 1 247 ? -12.292 4.464 -2.589 1.00 96.44 247 MET A N 1
ATOM 2052 C CA . MET A 1 247 ? -13.687 4.728 -2.209 1.00 96.44 247 MET A CA 1
ATOM 2053 C C . MET A 1 247 ? -14.672 4.502 -3.361 1.00 96.44 247 MET A C 1
ATOM 2055 O O . MET A 1 247 ? -15.699 3.852 -3.150 1.00 96.44 247 MET A O 1
ATOM 2059 N N . LYS A 1 248 ? -14.362 4.959 -4.582 1.00 96.44 248 LYS A N 1
ATOM 2060 C CA . LYS A 1 248 ? -15.209 4.708 -5.768 1.00 96.44 248 LYS A CA 1
ATOM 2061 C C . LYS A 1 248 ? -15.350 3.213 -6.068 1.00 96.44 248 LYS A C 1
ATOM 2063 O O . LYS A 1 248 ? -16.416 2.769 -6.496 1.00 96.44 248 LYS A O 1
ATOM 2068 N N . LEU A 1 249 ? -14.302 2.421 -5.832 1.00 97.31 249 LEU A N 1
ATOM 2069 C CA . LEU A 1 249 ? -14.357 0.962 -5.958 1.00 97.31 249 LEU A CA 1
ATOM 2070 C C . LEU A 1 249 ? -15.213 0.332 -4.850 1.00 97.31 249 LEU A C 1
ATOM 2072 O O . LEU A 1 249 ? -16.044 -0.530 -5.139 1.00 97.31 249 LEU A O 1
ATOM 2076 N N . MET A 1 250 ? -15.078 0.788 -3.601 1.00 97.38 250 MET A N 1
ATOM 2077 C CA . MET A 1 250 ? -15.872 0.281 -2.475 1.00 97.38 250 MET A CA 1
ATOM 2078 C C . MET A 1 250 ? -17.370 0.569 -2.648 1.00 97.38 250 MET A C 1
ATOM 2080 O O . MET A 1 250 ? -18.204 -0.276 -2.325 1.00 97.38 250 MET A O 1
ATOM 2084 N N . GLU A 1 251 ? -17.735 1.716 -3.225 1.00 97.00 251 GLU A N 1
ATOM 2085 C CA . GLU A 1 251 ? -19.125 2.077 -3.550 1.00 97.00 251 GLU A CA 1
ATOM 2086 C C . GLU A 1 251 ? -19.795 1.107 -4.536 1.00 97.00 251 GLU A C 1
ATOM 2088 O O . GLU A 1 251 ? -21.018 0.952 -4.513 1.00 97.00 251 GLU A O 1
ATOM 2093 N N . LYS A 1 252 ? -19.014 0.380 -5.348 1.00 96.75 252 LYS A N 1
ATOM 2094 C CA . LYS A 1 252 ? -19.533 -0.682 -6.226 1.00 96.75 252 LYS A CA 1
ATOM 2095 C C . LYS A 1 252 ? -19.923 -1.954 -5.467 1.00 96.75 252 LYS A C 1
ATOM 2097 O O . LYS A 1 252 ? -20.581 -2.813 -6.050 1.00 96.75 252 LYS A O 1
ATOM 2102 N N . ARG A 1 253 ? -19.541 -2.081 -4.187 1.00 95.88 253 ARG A N 1
ATOM 2103 C CA . ARG A 1 253 ? -19.876 -3.208 -3.291 1.00 95.88 253 ARG A CA 1
ATOM 2104 C C . ARG A 1 253 ? -19.515 -4.576 -3.876 1.00 95.88 253 ARG A C 1
ATOM 2106 O O . ARG A 1 253 ? -20.243 -5.555 -3.712 1.00 95.88 253 ARG A O 1
ATOM 2113 N N . LEU A 1 254 ? -18.391 -4.629 -4.583 1.00 96.06 254 LEU A N 1
ATOM 2114 C CA . LEU A 1 254 ? -17.871 -5.838 -5.205 1.00 96.06 254 LEU A CA 1
ATOM 2115 C C . LEU A 1 254 ? -16.559 -6.225 -4.525 1.00 96.06 254 LEU A C 1
ATOM 2117 O O . LEU A 1 254 ? -15.509 -5.646 -4.802 1.00 96.06 254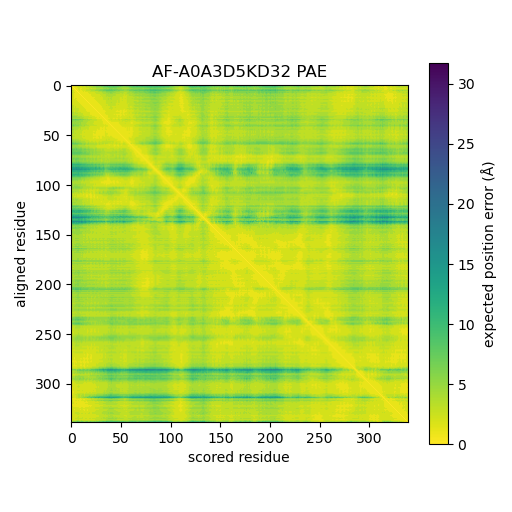 LEU A O 1
ATOM 2121 N N . PHE A 1 255 ? -16.651 -7.209 -3.632 1.00 93.81 255 PHE A N 1
ATOM 2122 C CA . PHE A 1 255 ? -15.530 -7.736 -2.859 1.00 93.81 255 PHE A CA 1
ATOM 2123 C C . PHE A 1 255 ? -15.277 -9.176 -3.285 1.00 93.81 255 PHE A C 1
ATOM 2125 O O . PHE A 1 255 ? -16.045 -10.079 -2.950 1.00 93.81 255 PHE A O 1
ATOM 2132 N N . LEU A 1 256 ? -14.224 -9.377 -4.065 1.00 95.88 256 LEU A N 1
ATOM 2133 C CA . LEU A 1 256 ? -13.825 -10.692 -4.543 1.00 95.88 256 LEU A CA 1
ATOM 2134 C C . LEU A 1 256 ? -12.545 -11.109 -3.809 1.00 95.88 256 LEU A C 1
ATOM 2136 O O . LEU A 1 256 ? -11.619 -10.306 -3.737 1.00 95.88 256 LEU A O 1
ATOM 2140 N N . PRO A 1 257 ? -12.477 -12.326 -3.241 1.00 95.06 257 PRO A N 1
ATOM 2141 C CA . PRO A 1 257 ? -11.340 -12.751 -2.420 1.00 95.06 257 PRO A CA 1
ATOM 2142 C C . PRO A 1 257 ? -10.046 -12.927 -3.223 1.00 95.06 257 PRO A C 1
ATOM 2144 O O . PRO A 1 257 ? -8.972 -12.973 -2.637 1.00 95.06 257 PRO A O 1
ATOM 2147 N N . HIS A 1 258 ? -10.147 -13.040 -4.548 1.00 97.25 258 HIS A N 1
ATOM 2148 C CA . HIS A 1 258 ? -9.016 -13.157 -5.464 1.00 97.25 258 HIS A CA 1
ATOM 2149 C C . HIS A 1 258 ? -8.559 -11.813 -6.048 1.00 97.25 258 HIS A C 1
ATOM 2151 O O . HIS A 1 258 ? -7.764 -11.806 -6.982 1.00 97.25 258 HIS A O 1
ATOM 2157 N N . VAL A 1 259 ? -9.076 -10.688 -5.541 1.00 98.00 259 VAL A N 1
ATOM 2158 C CA . VAL A 1 259 ? -8.696 -9.339 -5.976 1.00 98.00 259 VAL A CA 1
ATOM 2159 C C . VAL A 1 259 ? -8.090 -8.574 -4.804 1.00 98.00 259 VAL A C 1
ATOM 2161 O O . VAL A 1 259 ? -8.783 -8.277 -3.827 1.00 98.00 259 VAL A O 1
ATOM 2164 N N . ASP A 1 260 ? -6.812 -8.230 -4.935 1.00 97.62 260 ASP A N 1
ATOM 2165 C CA . ASP A 1 260 ? -6.080 -7.385 -3.991 1.00 97.62 260 ASP A CA 1
ATOM 2166 C C . ASP A 1 260 ? -5.828 -5.988 -4.584 1.00 97.62 260 ASP A C 1
ATOM 2168 O O . AS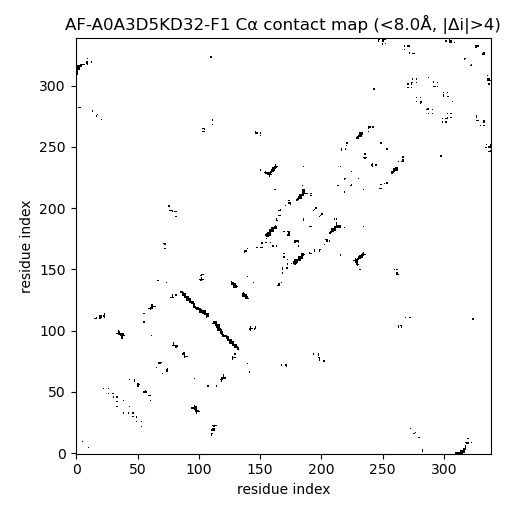P A 1 260 ? -5.992 -5.754 -5.784 1.00 97.62 260 ASP A O 1
ATOM 2172 N N . PHE A 1 261 ? -5.445 -5.041 -3.730 1.00 97.25 261 PHE A N 1
ATOM 2173 C CA . PHE A 1 261 ? -5.198 -3.647 -4.098 1.00 97.25 261 PHE A CA 1
ATOM 2174 C C . PHE A 1 261 ? -3.798 -3.254 -3.630 1.00 97.25 261 PHE A C 1
ATOM 2176 O O . PHE A 1 261 ? -3.400 -3.588 -2.509 1.00 97.25 261 PHE A O 1
ATOM 2183 N N . TRP A 1 262 ? -3.059 -2.534 -4.468 1.00 96.56 262 TRP A N 1
ATOM 2184 C CA . TRP A 1 262 ? -1.751 -2.013 -4.100 1.00 96.56 262 TRP A CA 1
ATOM 2185 C C . TRP A 1 262 ? -1.863 -1.040 -2.922 1.00 96.56 262 TRP A C 1
ATOM 2187 O O . TRP A 1 262 ? -2.821 -0.278 -2.827 1.00 96.56 262 TRP A O 1
ATOM 2197 N N . ILE A 1 263 ? -0.910 -1.102 -1.985 1.00 94.25 263 ILE A N 1
ATOM 2198 C CA . ILE A 1 263 ? -0.838 -0.260 -0.771 1.00 94.25 263 ILE A CA 1
ATOM 2199 C C . ILE A 1 263 ? -2.146 -0.145 0.036 1.00 94.25 263 ILE A C 1
ATOM 2201 O O . ILE A 1 263 ? -2.340 0.819 0.779 1.00 94.25 263 ILE A O 1
ATOM 2205 N N . GLU A 1 264 ? -3.035 -1.141 -0.053 1.00 96.00 264 GLU A N 1
ATOM 2206 C CA . GLU A 1 264 ? -4.336 -1.106 0.620 1.00 96.00 264 GLU A CA 1
ATOM 2207 C C . GLU A 1 264 ? -4.203 -0.851 2.121 1.00 96.00 264 GLU A C 1
ATOM 2209 O O . GLU A 1 264 ? -4.961 -0.075 2.695 1.00 96.00 264 GLU A O 1
ATOM 2214 N N . ASP A 1 265 ? -3.236 -1.497 2.771 1.00 94.19 265 ASP A N 1
ATOM 2215 C CA . ASP A 1 265 ? -3.036 -1.342 4.207 1.00 94.19 265 ASP A CA 1
ATOM 2216 C C . ASP A 1 265 ? -2.616 0.079 4.597 1.00 94.19 265 ASP A C 1
ATOM 2218 O O . ASP A 1 265 ? -3.059 0.557 5.644 1.00 94.19 265 ASP A O 1
ATOM 2222 N N . SER A 1 266 ? -1.861 0.770 3.738 1.00 94.25 266 SER A N 1
ATOM 2223 C CA . SER A 1 266 ? -1.522 2.186 3.905 1.00 94.25 266 SER A CA 1
ATOM 2224 C C . SER A 1 266 ? -2.768 3.066 3.775 1.00 94.25 266 SER A C 1
ATOM 2226 O O . SER A 1 266 ? -3.053 3.854 4.672 1.00 94.25 266 SER A O 1
ATOM 2228 N N . ILE A 1 267 ? -3.573 2.869 2.720 1.00 95.75 267 ILE A N 1
ATOM 2229 C CA . ILE A 1 267 ? -4.835 3.606 2.502 1.00 95.75 267 ILE A CA 1
ATOM 2230 C C . ILE A 1 267 ? -5.796 3.389 3.679 1.00 95.75 267 ILE A C 1
ATOM 2232 O O . ILE A 1 267 ? -6.374 4.325 4.234 1.00 95.75 267 ILE A O 1
ATOM 2236 N N . LEU A 1 268 ? -5.970 2.135 4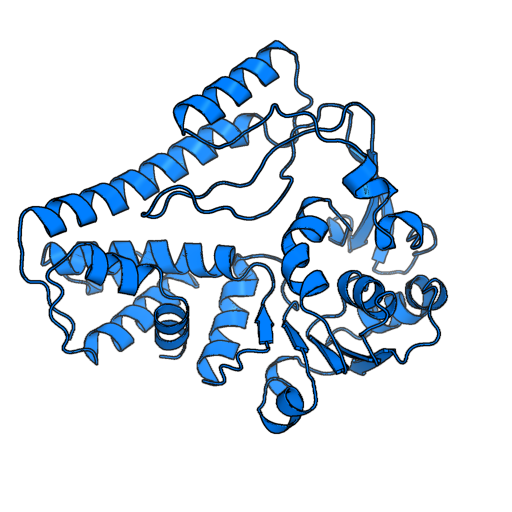.098 1.00 96.44 268 LEU A N 1
ATOM 2237 C CA . LEU A 1 268 ? -6.850 1.789 5.206 1.00 96.44 268 LEU A CA 1
ATOM 2238 C C . LEU A 1 268 ? -6.319 2.301 6.544 1.00 96.44 268 LEU A C 1
ATOM 2240 O O . LEU A 1 268 ? -7.118 2.495 7.457 1.00 96.44 268 LEU A O 1
ATOM 2244 N N . ASN A 1 269 ? -5.015 2.534 6.696 1.00 94.62 269 ASN A N 1
ATOM 2245 C CA . ASN A 1 269 ? -4.489 3.140 7.910 1.00 94.62 269 ASN A CA 1
ATOM 2246 C C . ASN A 1 269 ? -4.993 4.581 8.105 1.00 94.62 269 ASN A C 1
ATOM 2248 O O . ASN A 1 269 ? -5.441 4.915 9.204 1.00 94.62 269 ASN A O 1
ATOM 2252 N N . ASP A 1 270 ? -5.058 5.387 7.048 1.00 92.62 270 ASP A N 1
ATOM 2253 C CA . ASP A 1 270 ? -5.635 6.738 7.125 1.00 92.62 270 ASP A CA 1
ATOM 2254 C C . ASP A 1 270 ? -7.113 6.688 7.548 1.00 92.62 270 ASP A C 1
ATOM 2256 O O . ASP A 1 270 ? -7.581 7.447 8.406 1.00 92.62 270 ASP A O 1
ATOM 2260 N N . VAL A 1 271 ? -7.848 5.700 7.030 1.00 96.94 271 VAL A N 1
ATOM 2261 C CA . VAL A 1 271 ? -9.238 5.438 7.425 1.00 96.94 271 VAL A CA 1
ATOM 2262 C C . VAL A 1 271 ? -9.326 5.030 8.899 1.00 96.94 271 VAL A C 1
ATOM 2264 O O . VAL A 1 271 ? -10.195 5.534 9.615 1.00 96.94 271 VAL A O 1
ATOM 2267 N N . LYS A 1 272 ? -8.417 4.177 9.392 1.00 97.44 272 LYS A N 1
ATOM 2268 C CA . LYS A 1 272 ? -8.361 3.760 10.805 1.00 97.44 272 LYS A CA 1
ATOM 2269 C C . LYS A 1 272 ? -8.176 4.949 11.749 1.00 97.44 272 LYS A C 1
ATOM 2271 O O . LYS A 1 272 ? -8.820 4.976 12.799 1.00 97.44 272 LYS A O 1
ATOM 2276 N N . TYR A 1 273 ? -7.362 5.942 11.385 1.00 95.81 273 TYR A N 1
ATOM 2277 C CA . TYR A 1 273 ? -7.137 7.152 12.194 1.00 95.81 273 TYR A CA 1
ATOM 2278 C C . TYR A 1 273 ? -8.425 7.973 12.335 1.00 95.81 273 TYR A C 1
ATOM 2280 O O . TYR A 1 273 ? -8.801 8.396 13.436 1.00 95.81 273 TYR A O 1
ATOM 2288 N N . ILE A 1 274 ? -9.153 8.137 11.228 1.00 96.50 274 ILE A N 1
ATOM 2289 C CA . ILE A 1 274 ? -10.427 8.863 11.186 1.00 96.50 274 ILE A CA 1
ATOM 2290 C C . ILE A 1 274 ? -11.508 8.104 11.962 1.00 96.50 274 ILE A C 1
ATOM 2292 O O . ILE A 1 274 ? -12.207 8.696 12.786 1.00 96.50 274 ILE A O 1
ATOM 2296 N N . VAL A 1 275 ? -11.634 6.794 11.736 1.00 97.31 275 VAL A N 1
ATOM 2297 C CA . VAL A 1 275 ? -12.610 5.935 12.422 1.00 97.31 275 VAL A CA 1
ATOM 2298 C C . VAL A 1 275 ? -12.347 5.897 13.925 1.00 97.31 275 VAL A C 1
ATOM 2300 O O . VAL A 1 275 ? -13.281 6.069 14.705 1.00 97.31 275 VAL A O 1
ATOM 2303 N N . SER A 1 276 ? -11.095 5.749 14.352 1.00 97.19 276 SER A N 1
ATOM 2304 C CA . SER A 1 276 ? -10.756 5.700 15.779 1.00 97.19 276 SER A CA 1
ATOM 2305 C C . SER A 1 276 ? -11.046 7.027 16.471 1.00 97.19 276 SER A C 1
ATOM 2307 O O . SER A 1 276 ? -11.643 7.039 17.545 1.00 97.19 276 SER A O 1
ATOM 2309 N N . SER A 1 277 ? -10.726 8.152 15.825 1.00 95.56 277 SER A N 1
ATOM 2310 C CA . SER A 1 277 ? -11.047 9.486 16.349 1.00 95.56 277 SER A CA 1
ATOM 2311 C C . SER A 1 277 ? -12.560 9.730 16.423 1.00 95.56 277 SER A C 1
ATOM 2313 O O . SER A 1 277 ? -13.057 10.266 17.414 1.00 95.56 277 SER A O 1
ATOM 2315 N N . TYR A 1 278 ? -13.315 9.277 15.414 1.00 96.31 278 TYR A N 1
ATOM 2316 C CA . TYR A 1 278 ? -14.779 9.317 15.422 1.00 96.31 278 TYR A CA 1
ATOM 2317 C C . TYR A 1 278 ? -15.360 8.516 16.596 1.00 96.31 278 TYR A C 1
ATOM 2319 O O . TYR A 1 278 ? -16.216 9.015 17.330 1.00 96.31 278 TYR A O 1
ATOM 2327 N N . LEU A 1 279 ? -14.902 7.273 16.774 1.00 96.19 279 LEU A N 1
ATOM 2328 C CA . LEU A 1 279 ? -15.374 6.381 17.832 1.00 96.19 279 LEU A CA 1
ATOM 2329 C C . LEU A 1 279 ? -14.986 6.905 19.218 1.00 96.19 279 LEU A C 1
ATOM 2331 O O . LEU A 1 279 ? -15.799 6.809 20.135 1.00 96.19 279 LEU A O 1
ATOM 2335 N N . TYR A 1 280 ? -13.805 7.511 19.359 1.00 95.81 280 TYR A N 1
ATOM 2336 C CA . TYR A 1 280 ? -13.364 8.162 20.592 1.00 95.81 280 TYR A CA 1
ATOM 2337 C C . TYR A 1 280 ? -14.287 9.320 20.985 1.00 95.81 280 TYR A C 1
ATOM 2339 O O . TYR A 1 280 ? -14.763 9.384 22.118 1.00 95.81 280 TYR A O 1
ATOM 2347 N N . ASP A 1 281 ? -14.609 10.217 20.051 1.00 94.94 281 ASP A N 1
ATOM 2348 C CA . ASP A 1 281 ? -15.514 11.332 20.337 1.00 94.94 281 ASP A CA 1
ATOM 2349 C C . ASP A 1 281 ? -16.935 10.849 20.665 1.00 94.94 281 ASP A C 1
ATOM 2351 O O . ASP A 1 281 ? -17.566 11.370 21.589 1.00 94.94 281 ASP A O 1
ATOM 2355 N N . LEU A 1 282 ? -17.416 9.810 19.975 1.00 94.62 282 LEU A N 1
ATOM 2356 C CA . LEU A 1 282 ? -18.690 9.167 20.294 1.00 94.62 282 LEU A CA 1
ATOM 2357 C C . LEU A 1 282 ? -18.674 8.526 21.695 1.00 94.62 282 LEU A C 1
ATOM 2359 O O . LEU A 1 282 ? -19.642 8.670 22.443 1.00 94.62 282 LEU A O 1
ATOM 2363 N N . TYR A 1 283 ? -17.579 7.859 22.068 1.00 95.75 283 TYR A N 1
ATOM 2364 C CA . TYR A 1 283 ? -17.377 7.240 23.381 1.00 95.75 283 TYR A CA 1
ATOM 2365 C C . TYR A 1 283 ? -17.364 8.270 24.517 1.00 95.75 283 TYR A C 1
ATOM 2367 O O . TYR A 1 283 ? -18.004 8.081 25.556 1.00 95.75 283 TYR A O 1
ATOM 2375 N N . GLU A 1 284 ? -16.709 9.409 24.304 1.00 94.44 284 GLU A N 1
ATOM 2376 C CA . GLU A 1 284 ? -16.671 10.527 25.252 1.00 94.44 284 GLU A CA 1
ATOM 2377 C C . GLU A 1 284 ? -18.004 11.293 25.335 1.00 94.44 284 GLU A C 1
ATOM 2379 O O . GLU A 1 284 ? -18.158 12.185 26.167 1.00 94.44 284 GLU A O 1
ATOM 2384 N N . GLY A 1 285 ? -18.995 10.939 24.509 1.00 92.12 285 GLY A N 1
ATOM 2385 C CA . GLY A 1 285 ? -20.285 11.625 24.452 1.00 92.12 285 GLY A CA 1
ATOM 2386 C C . GLY A 1 285 ? -20.199 13.012 23.811 1.00 92.12 285 GLY A C 1
ATOM 2387 O O . GLY A 1 285 ? -21.092 13.840 24.004 1.00 92.12 285 GLY A O 1
ATOM 2388 N N . LYS A 1 286 ? -19.134 13.286 23.051 1.00 90.31 286 LYS A N 1
ATOM 2389 C CA . LYS A 1 286 ? -18.990 14.520 22.282 1.00 90.31 286 LYS A CA 1
ATOM 2390 C C . LYS A 1 286 ? -19.854 14.450 21.023 1.00 90.31 286 LYS A C 1
ATOM 2392 O O . LYS A 1 286 ? -20.141 13.390 20.468 1.00 90.31 286 LYS A O 1
ATOM 2397 N N . GLY A 1 287 ? -20.278 15.614 20.540 1.00 82.12 287 GLY A N 1
ATOM 2398 C CA . GLY A 1 287 ? -21.037 15.699 19.298 1.00 82.12 287 GLY A CA 1
ATOM 2399 C C . GLY A 1 287 ? -20.170 15.369 18.080 1.00 82.12 287 GLY A C 1
ATOM 2400 O O . GLY A 1 287 ? -19.333 16.180 17.692 1.00 82.12 287 GLY A O 1
ATOM 2401 N N . VAL A 1 288 ? -20.448 14.246 17.407 1.00 89.12 288 VAL A N 1
ATOM 2402 C CA . VAL A 1 288 ? -19.752 13.816 16.170 1.00 89.12 288 VAL A CA 1
ATOM 2403 C C . VAL A 1 288 ? -19.824 14.837 15.025 1.00 89.12 288 VAL A C 1
ATOM 2405 O O . VAL A 1 288 ? -19.017 14.804 14.101 1.00 89.12 288 VAL A O 1
ATOM 2408 N N . ALA A 1 289 ? -20.781 15.769 15.071 1.00 90.12 289 ALA A N 1
ATOM 2409 C CA . ALA A 1 289 ? -20.884 16.852 14.098 1.00 90.12 289 ALA A CA 1
ATOM 2410 C C . ALA A 1 289 ? -19.658 17.779 14.131 1.00 90.12 289 ALA A C 1
ATOM 2412 O O . ALA A 1 289 ? -19.194 18.193 13.070 1.00 90.12 289 ALA A O 1
ATOM 2413 N N . ASN A 1 290 ? -19.111 18.054 15.320 1.00 88.75 290 ASN A N 1
ATOM 2414 C CA . ASN A 1 290 ? -17.924 18.896 15.468 1.00 88.75 290 ASN A CA 1
ATOM 2415 C C . ASN A 1 290 ? -16.690 18.200 14.887 1.00 88.75 290 ASN A C 1
ATOM 2417 O O . ASN A 1 290 ? -15.960 18.823 14.123 1.00 88.75 290 ASN A O 1
ATOM 2421 N N . PHE A 1 291 ? -16.529 16.901 15.160 1.00 91.75 291 PHE A N 1
ATOM 2422 C CA . PHE A 1 291 ? -15.477 16.069 14.570 1.00 91.75 291 PHE A CA 1
ATOM 2423 C C . PHE A 1 291 ? -15.526 16.071 13.034 1.00 91.75 291 PHE A C 1
ATOM 2425 O O . PHE A 1 291 ? -14.528 16.306 12.362 1.00 91.75 291 PHE A O 1
ATOM 2432 N N . ILE A 1 292 ? -16.708 15.876 12.440 1.00 93.88 292 ILE A N 1
ATOM 2433 C CA . ILE A 1 292 ? -16.849 15.908 10.974 1.00 93.88 292 ILE A CA 1
ATOM 2434 C C . ILE A 1 292 ? -16.571 17.317 10.427 1.00 93.88 292 ILE A C 1
ATOM 2436 O O . ILE A 1 292 ? -16.041 17.465 9.325 1.00 93.88 292 ILE A O 1
ATOM 2440 N N . PHE A 1 293 ? -16.955 18.366 11.160 1.00 92.88 293 PHE A N 1
ATOM 2441 C CA . PHE A 1 293 ? -16.731 19.743 10.732 1.00 92.88 293 PHE A CA 1
ATOM 2442 C C . PHE A 1 293 ? -15.249 20.130 10.753 1.00 92.88 293 PHE A C 1
ATOM 2444 O O . PHE A 1 293 ? -14.836 20.870 9.861 1.00 92.88 293 PHE A O 1
ATOM 2451 N N . SER A 1 294 ? -14.460 19.603 11.699 1.00 92.38 294 SER A N 1
ATOM 2452 C CA . SER A 1 294 ? -13.016 19.856 11.782 1.00 92.38 294 SER A CA 1
ATOM 2453 C C . SER A 1 294 ? -12.201 19.174 10.682 1.00 92.38 294 SER A C 1
ATOM 2455 O O . SER A 1 294 ? -11.058 19.558 10.463 1.00 92.38 294 SER A O 1
ATOM 2457 N N . MET A 1 295 ? -12.769 18.191 9.979 1.00 93.44 295 MET A N 1
ATOM 2458 C CA . MET A 1 295 ? -12.105 17.513 8.863 1.00 93.44 295 MET A CA 1
ATOM 2459 C C . MET A 1 295 ? -12.219 18.295 7.545 1.00 93.44 295 MET A C 1
ATOM 2461 O O . MET A 1 295 ? -13.207 18.998 7.281 1.00 93.44 295 MET A O 1
ATOM 2465 N N . VAL A 1 296 ? -11.222 18.101 6.678 1.00 92.62 296 VAL A N 1
ATOM 2466 C CA . VAL A 1 296 ? -11.104 18.685 5.331 1.00 92.62 296 VAL A CA 1
ATOM 2467 C C . VAL A 1 296 ? -10.853 17.593 4.284 1.00 92.62 296 VAL A C 1
ATOM 2469 O O . VAL A 1 296 ? -10.545 16.462 4.653 1.00 92.62 296 VAL A O 1
ATOM 2472 N N . GLY A 1 297 ? -11.032 17.921 2.999 1.00 92.94 297 GLY A N 1
ATOM 2473 C CA . GLY A 1 297 ? -10.739 17.019 1.874 1.00 92.94 297 GLY A CA 1
ATOM 2474 C C . GLY A 1 297 ? -11.395 15.638 1.987 1.00 92.94 297 GLY A C 1
ATOM 2475 O O . GLY A 1 297 ? -12.524 15.513 2.481 1.00 92.94 297 GLY A O 1
ATOM 2476 N N . GLU A 1 298 ? -10.656 14.608 1.574 1.00 92.62 298 GLU A N 1
ATOM 2477 C CA . GLU A 1 298 ? -11.093 13.209 1.628 1.00 92.62 298 GLU A CA 1
ATOM 2478 C C . GLU A 1 298 ? -11.332 12.714 3.058 1.00 92.62 298 GLU A C 1
ATOM 2480 O O . GLU A 1 298 ? -12.304 12.000 3.312 1.00 92.62 298 GLU A O 1
ATOM 2485 N N . SER A 1 299 ? -10.574 13.195 4.050 1.00 94.31 299 SER A N 1
ATOM 2486 C CA . SER A 1 299 ? -10.808 12.836 5.456 1.00 94.31 299 SER A CA 1
ATOM 2487 C C . SER A 1 299 ? -12.211 13.228 5.930 1.00 94.31 299 SER A C 1
ATOM 2489 O O . SER A 1 299 ? -12.845 12.518 6.716 1.00 94.31 299 SER A O 1
ATOM 2491 N N . LYS A 1 300 ? -12.761 14.337 5.411 1.00 96.38 300 LYS A N 1
ATOM 2492 C CA . LYS A 1 300 ? -14.152 14.741 5.675 1.00 96.38 300 LYS A CA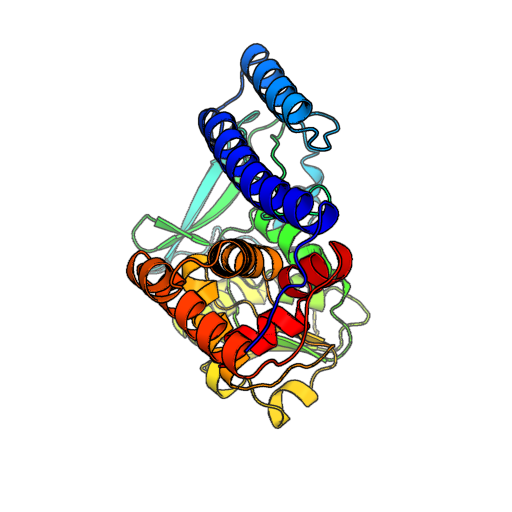 1
ATOM 2493 C C . LYS A 1 300 ? -15.159 13.818 5.000 1.00 96.38 300 LYS A C 1
ATOM 2495 O O . LYS A 1 300 ? -16.234 13.582 5.561 1.00 96.38 300 LYS A O 1
ATOM 2500 N N . VAL A 1 301 ? -14.851 13.334 3.798 1.00 96.56 301 VAL A N 1
ATOM 2501 C CA . VAL A 1 301 ? -15.678 12.357 3.083 1.00 96.56 301 VAL A CA 1
ATOM 2502 C C . VAL A 1 301 ? -15.727 11.068 3.896 1.00 96.56 301 VAL A C 1
ATOM 2504 O O . VAL A 1 301 ? -16.820 10.662 4.293 1.00 96.56 301 VAL A O 1
ATOM 2507 N N . VAL A 1 302 ? -14.572 10.516 4.275 1.00 97.31 302 VAL A N 1
ATOM 2508 C CA . VAL A 1 302 ? -14.465 9.319 5.124 1.00 97.31 302 VAL A CA 1
ATOM 2509 C C . VAL A 1 302 ? -15.215 9.501 6.447 1.00 97.31 302 VAL A C 1
ATOM 2511 O O . VAL A 1 302 ? -16.035 8.657 6.802 1.00 97.31 302 VAL A O 1
ATOM 2514 N N . ALA A 1 303 ? -15.053 10.629 7.149 1.00 97.38 303 ALA A N 1
ATOM 2515 C CA . ALA A 1 303 ? -15.772 10.894 8.401 1.00 97.38 303 ALA A CA 1
ATOM 2516 C C . ALA A 1 303 ? -17.306 10.916 8.223 1.00 97.38 303 ALA A C 1
ATOM 2518 O O . ALA A 1 303 ? -18.055 10.439 9.083 1.00 97.38 303 ALA A O 1
ATOM 2519 N N . LYS A 1 304 ? -17.808 11.439 7.094 1.00 97.50 304 LYS A N 1
ATOM 2520 C CA . LYS A 1 304 ? -19.242 11.385 6.756 1.00 97.50 304 LYS A CA 1
ATOM 2521 C C . LYS A 1 304 ? -19.701 9.956 6.465 1.00 97.50 304 LYS A C 1
ATOM 2523 O O . LYS A 1 304 ? -20.782 9.589 6.931 1.00 97.50 304 LYS A O 1
ATOM 2528 N N . LYS A 1 305 ? -18.910 9.173 5.724 1.00 97.69 305 LYS A N 1
ATOM 2529 C CA . LYS A 1 305 ? -19.183 7.757 5.425 1.00 97.69 305 LYS A CA 1
ATOM 2530 C C . LYS A 1 305 ? -19.227 6.926 6.709 1.00 97.69 305 LYS A C 1
ATOM 2532 O O . LYS A 1 305 ? -20.243 6.288 6.977 1.00 97.69 305 LYS A O 1
ATOM 2537 N N . ALA A 1 306 ? -18.225 7.080 7.580 1.00 97.25 306 ALA A N 1
ATOM 2538 C CA . ALA A 1 306 ? -18.184 6.497 8.921 1.00 97.25 306 ALA A CA 1
ATOM 2539 C C . ALA A 1 306 ? -19.442 6.833 9.728 1.00 97.25 306 ALA A C 1
ATOM 2541 O O . ALA A 1 306 ? -20.104 5.948 10.262 1.00 97.25 306 ALA A O 1
ATOM 2542 N N . ASN A 1 307 ? -19.851 8.103 9.751 1.00 96.94 307 ASN A N 1
ATOM 2543 C CA . ASN A 1 307 ? -21.065 8.510 10.451 1.00 96.94 307 ASN A CA 1
ATOM 2544 C C . ASN A 1 307 ? -22.347 7.891 9.869 1.00 96.94 307 ASN A C 1
ATOM 2546 O O . ASN A 1 307 ? -23.264 7.577 10.626 1.00 96.94 307 ASN A O 1
ATOM 2550 N N . ARG A 1 308 ? -22.449 7.727 8.542 1.00 97.06 308 ARG A N 1
ATOM 2551 C CA . ARG A 1 308 ? -23.584 7.027 7.916 1.00 97.06 308 ARG A CA 1
ATOM 2552 C C . ARG A 1 308 ? -23.588 5.551 8.309 1.00 97.06 308 ARG A C 1
ATOM 2554 O O . ARG A 1 308 ? -24.616 5.074 8.783 1.00 97.06 308 ARG A O 1
ATOM 2561 N N . TYR A 1 309 ? -22.445 4.881 8.195 1.00 97.00 309 TYR A N 1
ATOM 2562 C CA . TYR A 1 309 ? -22.258 3.480 8.564 1.00 97.00 309 TYR A CA 1
ATOM 2563 C C . TYR A 1 309 ? -22.586 3.213 10.041 1.00 97.00 309 TYR A C 1
ATOM 2565 O O . TYR A 1 309 ? -23.459 2.418 10.377 1.00 97.00 309 TYR A O 1
ATOM 2573 N N . PHE A 1 310 ? -21.977 3.950 10.968 1.00 96.12 310 PHE A N 1
ATOM 2574 C CA . PHE A 1 310 ? -22.191 3.731 12.399 1.00 96.12 310 PHE A CA 1
ATOM 2575 C C . PHE A 1 310 ? -23.602 4.102 12.874 1.00 96.12 310 PHE A C 1
ATOM 2577 O O . PHE A 1 310 ? -24.053 3.609 13.910 1.00 96.12 310 PHE A O 1
ATOM 2584 N N . LYS A 1 311 ? -24.352 4.919 12.121 1.00 95.00 311 LYS A N 1
ATOM 2585 C CA . LYS A 1 311 ? -25.770 5.186 12.406 1.00 95.00 311 LYS A CA 1
ATOM 2586 C C . LYS A 1 311 ? -26.681 4.003 12.093 1.00 95.00 311 LYS A C 1
ATOM 2588 O O . LYS A 1 311 ? -27.653 3.826 12.834 1.00 95.00 311 LYS A O 1
ATOM 2593 N N . THR A 1 312 ? -26.379 3.209 11.062 1.00 95.31 312 THR A N 1
ATOM 2594 C CA . THR A 1 312 ? -27.174 2.020 10.692 1.00 95.31 312 THR A CA 1
ATOM 2595 C C . THR A 1 312 ? -26.913 0.830 11.618 1.00 95.31 312 THR A C 1
ATOM 2597 O O . THR A 1 312 ? -27.792 -0.008 11.803 1.00 95.31 312 THR A O 1
ATOM 2600 N N . ARG A 1 313 ? -25.741 0.792 12.254 1.00 94.25 313 ARG A N 1
ATOM 2601 C CA . ARG A 1 313 ? -25.330 -0.215 13.244 1.00 94.25 313 ARG A CA 1
ATOM 2602 C C . ARG A 1 313 ? -26.100 -0.120 14.562 1.00 94.25 313 ARG A C 1
ATOM 2604 O O . ARG A 1 313 ? -26.477 0.975 14.962 1.00 94.25 313 ARG A O 1
ATOM 2611 N N . ASN A 1 314 ? -26.332 -1.239 15.253 1.00 93.94 314 ASN A N 1
ATOM 2612 C CA . ASN A 1 314 ? -27.070 -1.305 16.536 1.00 93.94 314 ASN A CA 1
ATOM 2613 C C . ASN A 1 314 ? -26.342 -2.112 17.627 1.00 93.94 314 ASN A C 1
ATOM 2615 O O . ASN A 1 314 ? -26.888 -2.344 18.704 1.00 93.94 314 ASN A O 1
ATOM 2619 N N . ASP A 1 315 ? -25.122 -2.533 17.334 1.00 93.00 315 ASP A N 1
ATOM 2620 C CA . ASP A 1 315 ? -24.193 -3.200 18.232 1.00 93.00 315 ASP A CA 1
ATOM 2621 C C . ASP A 1 315 ? -23.794 -2.316 19.421 1.00 93.00 315 ASP A C 1
ATOM 2623 O O . ASP A 1 315 ? -23.768 -1.081 19.352 1.00 93.00 315 ASP A O 1
ATOM 2627 N N . ILE A 1 316 ? -23.515 -2.994 20.534 1.00 97.00 316 ILE A N 1
ATOM 2628 C CA . ILE A 1 316 ? -23.006 -2.415 21.773 1.00 97.00 316 ILE A CA 1
ATOM 2629 C C . ILE A 1 316 ? -21.611 -2.989 21.966 1.00 97.00 316 ILE A C 1
ATOM 2631 O O . ILE A 1 316 ? -21.493 -4.192 22.175 1.00 97.00 316 ILE A O 1
ATOM 2635 N N . ILE A 1 317 ? -20.598 -2.133 21.900 1.00 97.75 317 ILE A N 1
ATOM 2636 C CA . ILE A 1 317 ? -19.196 -2.499 22.097 1.00 97.75 317 ILE A CA 1
ATOM 2637 C C . ILE A 1 317 ? -18.899 -2.560 23.587 1.00 97.75 317 ILE A C 1
ATOM 2639 O O . ILE A 1 317 ? -19.172 -1.600 24.317 1.00 97.75 317 ILE A O 1
ATOM 2643 N N . LYS A 1 318 ? -18.362 -3.693 24.029 1.00 97.31 318 LYS A N 1
ATOM 2644 C CA . LYS A 1 318 ? -18.161 -4.037 25.440 1.00 97.31 318 LYS A CA 1
ATOM 2645 C C . LYS A 1 318 ? -16.715 -4.359 25.778 1.00 97.31 318 LYS A C 1
ATOM 2647 O O . LYS A 1 318 ? -16.345 -4.237 26.941 1.00 97.31 318 LYS A O 1
ATOM 2652 N N . SER A 1 319 ? -15.907 -4.743 24.796 1.00 98.19 319 SER A N 1
ATOM 2653 C CA . SER A 1 319 ? -14.517 -5.156 25.001 1.00 98.19 319 SER A CA 1
ATOM 2654 C C . SER A 1 319 ? -13.557 -4.433 24.063 1.00 98.19 319 SER A C 1
ATOM 2656 O O . SER A 1 319 ? -13.947 -3.885 23.028 1.00 98.19 319 SER A O 1
ATOM 2658 N N . GLU A 1 320 ? -12.276 -4.441 24.426 1.00 98.38 320 GLU A N 1
ATOM 2659 C CA . GLU A 1 320 ? -11.204 -3.950 23.563 1.00 98.38 320 GLU A CA 1
ATOM 2660 C C . GLU A 1 320 ? -11.160 -4.718 22.239 1.00 98.38 320 GLU A C 1
ATOM 2662 O O . GLU A 1 320 ? -10.978 -4.115 21.188 1.00 98.38 320 GLU A O 1
ATOM 2667 N N . GLU A 1 321 ? -11.367 -6.033 22.278 1.00 98.00 321 GLU A N 1
ATOM 2668 C CA . GLU A 1 321 ? -11.372 -6.879 21.084 1.00 98.00 321 GLU A CA 1
ATOM 2669 C C . GLU A 1 321 ? -12.458 -6.452 20.088 1.00 98.00 321 GLU A C 1
ATOM 2671 O O . GLU A 1 321 ? -12.174 -6.269 18.907 1.00 98.00 321 GLU A O 1
ATOM 2676 N N . GLU A 1 322 ? -13.688 -6.220 20.554 1.00 97.88 322 GLU A N 1
ATOM 2677 C CA . GLU A 1 322 ? -14.782 -5.747 19.700 1.00 97.88 322 GLU A CA 1
ATOM 2678 C C . GLU A 1 322 ? -14.482 -4.368 19.092 1.00 97.88 322 GLU A C 1
ATOM 2680 O O . GLU A 1 322 ? -14.761 -4.136 17.913 1.00 97.88 322 GLU A O 1
ATOM 2685 N N . LEU A 1 323 ? -13.881 -3.461 19.873 1.00 98.25 323 LEU A N 1
ATOM 2686 C CA . LEU A 1 323 ? -13.457 -2.142 19.399 1.00 98.25 323 LEU A CA 1
ATOM 2687 C C . LEU A 1 323 ? -12.377 -2.254 18.314 1.00 98.25 323 LEU A C 1
ATOM 2689 O O . LEU A 1 323 ? -12.500 -1.640 17.253 1.00 98.25 323 LEU A O 1
ATOM 2693 N N . LEU A 1 324 ? -11.330 -3.037 18.576 1.00 98.06 324 LEU A N 1
ATOM 2694 C CA . LEU A 1 324 ? -10.217 -3.233 17.653 1.00 98.06 324 LEU A CA 1
ATOM 2695 C C . LEU A 1 324 ? -10.663 -3.956 16.383 1.00 98.06 324 LEU A C 1
ATOM 2697 O O . LEU A 1 324 ? -10.224 -3.576 15.304 1.00 98.06 324 LEU A O 1
ATOM 2701 N N . ASN A 1 325 ? -11.590 -4.912 16.469 1.00 97.31 325 ASN A N 1
ATOM 2702 C CA . ASN A 1 325 ? -12.159 -5.563 15.289 1.00 97.31 325 ASN A CA 1
ATOM 2703 C C . ASN A 1 325 ? -12.872 -4.554 14.379 1.00 97.31 325 ASN A C 1
ATOM 2705 O O . ASN A 1 325 ? -12.670 -4.579 13.171 1.00 97.31 325 ASN A O 1
ATOM 2709 N N . ILE A 1 326 ? -13.638 -3.607 14.927 1.00 96.62 326 ILE A N 1
ATOM 2710 C CA . ILE A 1 326 ? -14.285 -2.562 14.110 1.00 96.62 326 ILE A CA 1
ATOM 2711 C C . ILE A 1 326 ? -13.269 -1.655 13.412 1.00 96.62 326 ILE A C 1
ATOM 2713 O O . ILE A 1 326 ? -13.526 -1.180 12.307 1.00 96.62 326 ILE A O 1
ATOM 2717 N N . ILE A 1 327 ? -12.138 -1.392 14.063 1.00 97.56 327 ILE A N 1
ATOM 2718 C CA . ILE A 1 327 ? -11.095 -0.516 13.530 1.00 97.56 327 ILE A CA 1
ATOM 2719 C C . ILE A 1 327 ? -10.232 -1.257 12.504 1.00 97.56 327 ILE A C 1
ATOM 2721 O O . ILE A 1 327 ? -9.903 -0.687 11.473 1.00 97.56 327 ILE A O 1
ATOM 2725 N N . HIS A 1 328 ? -9.848 -2.507 12.758 1.00 97.25 328 HIS A N 1
ATOM 2726 C CA . HIS A 1 328 ? -8.829 -3.207 11.972 1.00 97.25 328 HIS A CA 1
ATOM 2727 C C . HIS A 1 328 ? -9.381 -4.131 10.889 1.00 97.25 328 HIS A C 1
ATOM 2729 O O . HIS A 1 328 ? -8.656 -4.419 9.936 1.00 97.25 328 HIS A O 1
ATOM 2735 N N . ASP A 1 329 ? -10.624 -4.599 11.007 1.00 96.62 329 ASP A N 1
ATOM 2736 C CA . ASP A 1 329 ? -11.194 -5.540 10.050 1.00 96.62 329 ASP A CA 1
ATOM 2737 C C . ASP A 1 329 ? -11.380 -4.879 8.673 1.00 96.62 329 ASP A C 1
ATOM 2739 O O . ASP A 1 329 ? -12.165 -3.941 8.501 1.00 96.62 329 ASP A O 1
ATOM 2743 N N . LYS A 1 330 ? -10.658 -5.393 7.666 1.00 95.88 330 LYS A N 1
ATOM 2744 C CA . LYS A 1 330 ? -10.704 -4.862 6.296 1.00 95.88 330 LYS A CA 1
ATOM 2745 C C . LYS A 1 330 ? -12.123 -4.891 5.726 1.00 95.88 330 LYS A C 1
ATOM 2747 O O . LYS A 1 330 ? -12.502 -3.957 5.031 1.00 95.88 330 LYS A O 1
ATOM 2752 N N . SER A 1 331 ? -12.926 -5.915 6.022 1.00 95.75 331 SER A N 1
ATOM 2753 C CA . SER A 1 331 ? -14.308 -6.000 5.534 1.00 95.75 331 SER A CA 1
ATOM 2754 C C . SER A 1 331 ? -15.185 -4.907 6.146 1.00 95.75 331 SER A C 1
ATOM 2756 O O . SER A 1 331 ? -15.952 -4.275 5.424 1.00 95.75 331 SER A O 1
ATOM 2758 N N . VAL A 1 332 ? -15.004 -4.600 7.436 1.00 96.44 332 VAL A N 1
ATOM 2759 C CA . VAL A 1 332 ? -15.696 -3.490 8.109 1.00 96.44 332 VAL A CA 1
ATOM 2760 C C . VAL A 1 332 ? -15.307 -2.150 7.491 1.00 96.44 332 VAL A C 1
ATOM 2762 O O . VAL A 1 332 ? -16.185 -1.341 7.189 1.00 96.44 332 VAL A O 1
ATOM 2765 N N . LEU A 1 333 ? -14.012 -1.919 7.259 1.00 98.00 333 LEU A N 1
ATOM 2766 C CA . LEU A 1 333 ? -13.526 -0.679 6.652 1.00 98.00 333 LEU A CA 1
ATOM 2767 C C . LEU A 1 333 ? -14.004 -0.519 5.199 1.00 98.00 333 LEU A C 1
ATOM 2769 O O . LEU A 1 333 ? -14.489 0.550 4.832 1.00 98.00 333 LEU A O 1
ATOM 2773 N N . ARG A 1 334 ? -13.943 -1.581 4.388 1.00 97.25 334 ARG A N 1
ATOM 2774 C CA . ARG A 1 334 ? -14.455 -1.600 3.007 1.00 97.25 334 ARG A CA 1
ATOM 2775 C C . ARG A 1 334 ? -15.961 -1.323 2.956 1.00 97.25 334 ARG A C 1
ATOM 2777 O O . ARG A 1 334 ? -16.408 -0.472 2.186 1.00 97.25 334 ARG A O 1
ATOM 2784 N N . GLU A 1 335 ? -16.744 -1.980 3.815 1.00 96.62 335 GLU A N 1
ATOM 2785 C CA . GLU A 1 335 ? -18.189 -1.752 3.948 1.00 96.62 335 GLU A CA 1
ATOM 2786 C C . GLU A 1 335 ? -18.468 -0.292 4.330 1.00 96.62 335 GLU A C 1
ATOM 2788 O O . GLU A 1 335 ? -19.283 0.364 3.683 1.00 96.62 335 GLU A O 1
ATOM 2793 N N . LEU A 1 336 ? -17.752 0.253 5.320 1.00 97.12 336 LEU A N 1
ATOM 2794 C CA . LEU A 1 336 ? -17.870 1.647 5.751 1.00 97.12 336 LEU A CA 1
ATOM 2795 C C . LEU A 1 336 ? -17.638 2.626 4.596 1.00 97.12 336 LEU A C 1
ATOM 2797 O O . LEU A 1 336 ? -18.412 3.571 4.434 1.00 97.12 336 LEU A O 1
ATOM 2801 N N . LEU A 1 337 ? -16.608 2.401 3.780 1.00 97.75 337 LEU A N 1
ATOM 2802 C CA . LEU A 1 337 ? -16.282 3.260 2.638 1.00 97.75 337 LEU A CA 1
ATOM 2803 C C . LEU A 1 337 ? -17.308 3.160 1.493 1.00 97.75 337 LEU A C 1
ATOM 2805 O O . LEU A 1 337 ? -17.387 4.070 0.667 1.00 97.75 337 LEU A O 1
ATOM 2809 N N . SER A 1 338 ? -18.150 2.121 1.476 1.00 96.62 338 SER A N 1
ATOM 2810 C CA . SER A 1 338 ? -19.236 1.949 0.497 1.00 96.62 338 SER A CA 1
ATOM 2811 C C . SER A 1 338 ? -20.509 2.771 0.782 1.00 96.62 338 SER A C 1
ATOM 2813 O O . SER A 1 338 ? -21.450 2.743 -0.018 1.00 96.62 338 SER A O 1
ATOM 2815 N N . HIS A 1 339 ? -20.587 3.450 1.936 1.00 93.00 339 HIS A N 1
ATOM 2816 C CA . HIS A 1 339 ? -21.731 4.281 2.356 1.00 93.00 339 HIS A CA 1
ATOM 2817 C C . HIS A 1 339 ? -21.658 5.714 1.851 1.00 93.00 339 HIS A C 1
ATOM 2819 O O . HIS A 1 339 ? -22.707 6.395 1.863 1.00 93.00 339 HIS A O 1
#

Secondary structure (DSSP, 8-state):
--EE---HHHHHHHHHHHHHHHHHHHHHHHHHTTTT-B--HHHHHHHHHHHHHTT---S-SBPPTHHHHTSHHHHH---TT-B-SSEEEEEEEEPTTB-EES-S-EE-SSSS-EE--EEB-SS-EEEEEEEETTEEEE---HHHHHHTHHHHHH--EEEEEE--TTSHHHHHHHTSTTEEEEEEEE--HHHHHHIIIIIGGG----SEEEEEES-HHHH-SHHHHTT-SEEEE---SSHHHHHHHHHHHHHTT---TTEEETTHHHHHHHHHHHHHHHHHHHHTT--HHHHHHH--HHHHHHHHHHHHHHHH---EE-SHHHHHHHHH-HHHHHHHHT-

Foldseek 3Di:
DEAADDDPQVVVLLVVQVVLVVLQVVLCVQCVVQAQHQDDPVNQVSNVVSCVVSVNDDPGFEDDCCLQCVQCCNPQADQQPDDDPFKHKDFDKRAFRRKHFQADWDDDDLHLHIDGRIHGYRGIDGWIFMDGPNHTDDTPGNRNVVLCVVVLVLAFEEEEEEDCALNRSVLSQQPDPRYQEYEYEYQDPVRVVSNVPRGVVRRPHPHYYHYHNDDPLVQLDDVNVVVGQAYEYEHDDDLQVVLVVLLSSLLNVDDDPRYYYGPVVVNLSLLLSLLSVLVSCVNVVHDLVVSLVPDDDVSNVSSVLSVVLSVVDDYYHYHSVSVSCCSPPPVNSSNSSND

Sequence (339 aa):
MIKFEKNAELDRAMKNLILSMVDMDNYLTEILAYNERVLTSKMEEEVLNILDKYKIPHNGLKYDIKILTENPYYRDIKLDNVDTSTVCYENAIIKKRTLMNMEFHRPAGKYLFHYHPVGYFDRDIHLPVLKEEGRVWMSPAVSEIESMREGIEKGHGKCMTMGLGIGLIQYMWLLKEDVESVTVVEFNKDVIDLFDRYIRPQFKTDKKLEIIHGNALDYYNKDFLTQFDYGYIDFWESTEDGLEMYMKLMEKRLFLPHVDFWIEDSILNDVKYIVSSYLYDLYEGKGVANFIFSMVGESKVVAKKANRYFKTRNDIIKSEEELLNIIHDKSVLRELLSH

Nearest PDB structures (foldseek):
  3ll7-assembly1_A  TM=5.824E-01  e=7.238E-03  Porphyromonas gingivalis
  3axs-assembly1_A  TM=5.380E-01  e=6.829E-03  Aquifex aeolicus
  7cvu-assembly1_A  TM=5.409E-01  e=9.134E-03  Niastella koreensis GR20-10
  6aw8-assembly1_A  TM=6.264E-01  e=7.410E-02  Nannospalax galili
  8c9t-assembly2_B  TM=5.045E-01  e=2.455E-02  Streptomyces avermitilis MA-4680 = NBRC 14893

pLDDT: mean 95.1, std 3.56, range [81.31, 98.88]

Solvent-accessible surface area (backbone atoms only — not comparable to full-atom values): 18685 Å² total; per-residue (Å²): 70,56,47,71,53,90,44,78,58,41,59,47,45,54,51,47,40,54,49,24,46,53,52,34,54,52,48,50,60,61,53,57,78,44,55,76,34,69,52,50,75,67,52,47,51,52,52,52,51,52,34,56,74,72,66,51,91,74,88,70,46,74,51,69,65,55,72,51,65,68,32,63,58,67,59,62,54,68,57,82,82,43,73,54,100,59,44,32,48,43,80,43,74,49,57,42,34,24,29,39,65,46,26,75,67,42,80,48,82,87,63,65,24,52,46,52,50,61,29,22,34,93,49,70,39,80,44,60,31,34,25,42,91,87,38,86,68,51,60,88,42,63,24,56,57,53,58,41,42,67,62,49,69,67,48,30,36,36,25,35,31,27,32,50,75,90,38,59,64,62,53,59,34,57,69,38,86,66,33,61,33,41,38,29,28,29,65,57,63,68,50,52,52,48,34,61,70,58,44,56,80,54,56,92,55,91,57,54,75,47,78,43,85,35,56,51,79,77,55,70,40,71,82,57,56,70,76,38,62,18,36,40,40,51,74,58,92,49,56,73,60,29,43,58,54,50,34,61,52,29,53,66,71,71,88,54,96,49,51,51,54,64,61,45,69,53,36,48,46,60,51,33,55,52,49,50,54,52,51,44,37,51,72,74,68,44,66,61,66,58,61,40,65,74,41,58,77,67,61,24,52,50,41,50,18,44,53,56,40,43,45,75,32,74,55,69,40,68,44,48,66,58,51,45,47,60,56,66,34,63,68,53,49,43,55,28,50,37,91

Mean predicted aligned error: 3.8 Å

Radius of gyration: 21.92 Å; Cα contacts (8 Å, |Δi|>4): 535; chains: 1; bounding box: 55×41×60 Å